Protein AF-A0A1X1Q4S2-F1 (afdb_monomer_lite)

Structure (mmCIF, N/CA/C/O backbone):
data_AF-A0A1X1Q4S2-F1
#
_entry.id   AF-A0A1X1Q4S2-F1
#
loop_
_atom_site.group_PDB
_atom_site.id
_atom_site.type_symbol
_atom_site.label_atom_id
_atom_site.label_alt_id
_atom_site.label_comp_id
_atom_site.label_asym_id
_atom_site.label_entity_id
_atom_site.label_seq_id
_atom_site.pdbx_PDB_ins_code
_atom_site.Cartn_x
_atom_site.Cartn_y
_atom_site.Cartn_z
_atom_site.occupancy
_atom_site.B_iso_or_equiv
_atom_site.auth_seq_id
_atom_site.auth_comp_id
_atom_site.auth_asym_id
_atom_site.auth_atom_id
_atom_site.pdbx_PDB_model_num
ATOM 1 N N . MET A 1 1 ? 5.458 -2.573 -21.794 1.00 89.94 1 MET A N 1
ATOM 2 C CA . MET A 1 1 ? 5.037 -3.104 -20.480 1.00 89.94 1 MET A CA 1
ATOM 3 C C . MET A 1 1 ? 4.338 -4.431 -20.696 1.00 89.94 1 MET A C 1
ATOM 5 O O . MET A 1 1 ? 3.568 -4.533 -21.642 1.00 89.94 1 MET A O 1
ATOM 9 N N . TYR A 1 2 ? 4.605 -5.421 -19.852 1.00 92.75 2 TYR A N 1
ATOM 10 C CA . TYR A 1 2 ? 3.955 -6.728 -19.897 1.00 92.75 2 TYR A CA 1
ATOM 11 C C . TYR A 1 2 ? 3.323 -7.052 -18.546 1.00 92.75 2 TYR A C 1
ATOM 13 O O . TYR A 1 2 ? 3.875 -6.685 -17.513 1.00 92.75 2 TYR A O 1
ATOM 21 N N . TYR A 1 3 ? 2.197 -7.757 -18.558 1.00 92.62 3 TYR A N 1
ATOM 22 C CA . TYR A 1 3 ? 1.472 -8.201 -17.370 1.00 92.62 3 TYR A CA 1
ATOM 23 C C . TYR A 1 3 ? 1.194 -9.698 -17.484 1.00 92.62 3 TYR A C 1
ATOM 25 O O . TYR A 1 3 ? 0.800 -10.165 -18.552 1.00 92.62 3 TYR A O 1
ATOM 33 N N . SER A 1 4 ? 1.372 -10.443 -16.393 1.00 93.50 4 SER A N 1
ATOM 34 C CA . SER A 1 4 ? 0.932 -11.837 -16.331 1.00 93.50 4 SER A CA 1
ATOM 35 C C . SER A 1 4 ? 0.598 -12.267 -14.899 1.00 93.50 4 SER A C 1
ATOM 37 O O . SER A 1 4 ? 1.303 -11.893 -13.954 1.00 93.50 4 SER A O 1
ATOM 39 N N . PRO A 1 5 ? -0.458 -13.075 -14.695 1.00 92.50 5 PRO A N 1
ATOM 40 C CA . PRO A 1 5 ? -0.624 -13.844 -13.470 1.00 92.50 5 PRO A CA 1
ATOM 41 C C . PRO A 1 5 ? 0.529 -14.837 -13.292 1.00 92.50 5 PRO A C 1
ATOM 43 O O . PRO A 1 5 ? 1.030 -15.403 -14.261 1.00 92.50 5 PRO A O 1
ATOM 46 N N . ARG A 1 6 ? 0.903 -15.126 -12.043 1.00 91.25 6 ARG A N 1
ATOM 47 C CA . ARG A 1 6 ? 2.027 -16.019 -11.714 1.00 91.25 6 ARG A CA 1
ATOM 48 C C . ARG A 1 6 ? 1.970 -17.373 -12.436 1.00 91.25 6 ARG A C 1
ATOM 50 O O . ARG A 1 6 ? 2.993 -17.865 -12.896 1.00 91.25 6 ARG A O 1
ATOM 57 N N . GLN A 1 7 ? 0.779 -17.956 -12.552 1.00 90.62 7 GLN A N 1
ATOM 58 C CA . GLN A 1 7 ? 0.554 -19.260 -13.190 1.00 90.62 7 GLN A CA 1
ATOM 59 C C . GLN A 1 7 ? 0.789 -19.275 -14.712 1.00 90.62 7 GLN A C 1
ATOM 61 O O . GLN A 1 7 ? 0.924 -20.345 -15.289 1.00 90.62 7 GLN A O 1
ATOM 66 N N . TYR A 1 8 ? 0.843 -18.107 -15.361 1.00 92.38 8 TYR A N 1
ATOM 67 C CA . TYR A 1 8 ? 1.011 -17.965 -16.811 1.00 92.38 8 TYR A CA 1
ATOM 68 C C . TYR A 1 8 ? 2.358 -17.330 -17.178 1.00 92.38 8 TYR A C 1
ATOM 70 O O . TYR A 1 8 ? 2.486 -16.658 -18.203 1.00 92.38 8 TYR A O 1
ATOM 78 N N . ILE A 1 9 ? 3.378 -17.495 -16.334 1.00 91.00 9 ILE A N 1
ATOM 79 C CA . ILE A 1 9 ? 4.690 -16.897 -16.599 1.00 91.00 9 ILE A CA 1
ATOM 80 C C . ILE A 1 9 ? 5.402 -17.551 -17.770 1.00 91.00 9 ILE A C 1
ATOM 82 O O . ILE A 1 9 ? 5.981 -16.822 -18.568 1.00 91.00 9 ILE A O 1
ATOM 86 N N . ASP A 1 10 ? 5.347 -18.873 -17.915 1.00 89.69 10 ASP A N 1
ATOM 87 C CA . ASP A 1 10 ? 6.033 -19.530 -19.032 1.00 89.69 10 ASP A CA 1
ATOM 88 C C . ASP A 1 10 ? 5.504 -19.029 -20.381 1.00 89.69 10 ASP A C 1
ATOM 90 O O . ASP A 1 10 ? 6.286 -18.658 -21.253 1.00 89.69 10 ASP A O 1
ATOM 94 N N . HIS A 1 11 ? 4.187 -18.838 -20.485 1.00 89.06 11 HIS A N 1
ATOM 95 C CA . HIS A 1 11 ? 3.550 -18.227 -21.653 1.00 89.06 11 HIS A CA 1
ATOM 96 C C . HIS A 1 11 ? 3.987 -16.774 -21.895 1.00 89.06 11 HIS A C 1
ATOM 98 O O . HIS A 1 11 ? 4.189 -16.365 -23.040 1.00 89.06 11 HIS A O 1
ATOM 104 N N . LEU A 1 12 ? 4.169 -15.988 -20.826 1.00 89.81 12 LEU A N 1
ATOM 105 C CA . LEU A 1 12 ? 4.712 -14.635 -20.943 1.00 89.81 12 LEU A CA 1
ATOM 106 C C . LEU A 1 12 ? 6.142 -14.667 -21.495 1.00 89.81 12 LEU A C 1
ATOM 108 O O . LEU A 1 12 ? 6.453 -13.878 -22.382 1.00 89.81 12 LEU A O 1
ATOM 112 N N . MET A 1 13 ? 6.992 -15.566 -20.994 1.00 89.31 13 MET A N 1
ATOM 113 C CA . MET A 1 13 ? 8.398 -15.660 -21.406 1.00 89.31 13 MET A CA 1
ATOM 114 C C . MET A 1 13 ? 8.559 -16.122 -22.855 1.00 89.31 13 MET A C 1
ATOM 116 O O . MET A 1 13 ? 9.475 -15.675 -23.535 1.00 89.31 13 MET A O 1
ATOM 120 N N . GLU A 1 14 ? 7.656 -16.964 -23.356 1.00 87.88 14 GLU A N 1
ATOM 121 C CA . GLU A 1 14 ? 7.651 -17.380 -24.764 1.00 87.88 14 GLU A CA 1
ATOM 122 C C . GLU A 1 14 ? 7.305 -16.234 -25.723 1.00 87.88 14 GLU A C 1
ATOM 124 O O . GLU A 1 14 ? 7.807 -16.182 -26.846 1.00 87.88 14 GLU A O 1
ATOM 129 N N . ARG A 1 15 ? 6.434 -15.310 -25.301 1.00 84.56 15 ARG A N 1
ATOM 130 C CA . ARG A 1 15 ? 5.933 -14.220 -26.155 1.00 84.56 15 ARG A CA 1
ATOM 131 C C . ARG A 1 15 ? 6.701 -12.917 -26.005 1.00 84.56 15 ARG A C 1
ATOM 133 O O . ARG A 1 15 ? 6.760 -12.128 -26.948 1.00 84.56 15 ARG A O 1
ATOM 140 N N . ALA A 1 16 ? 7.215 -12.645 -24.814 1.00 81.38 16 ALA A N 1
ATOM 141 C CA . ALA A 1 16 ? 7.823 -11.372 -24.486 1.00 81.38 16 ALA A CA 1
ATOM 142 C C . ALA A 1 16 ? 9.343 -11.445 -24.652 1.00 81.38 16 ALA A C 1
ATOM 144 O O . ALA A 1 16 ? 10.023 -12.262 -24.039 1.00 81.38 16 ALA A O 1
ATOM 145 N N . ASN A 1 17 ? 9.901 -10.527 -25.441 1.00 84.00 17 ASN A N 1
ATOM 146 C CA . ASN A 1 17 ? 11.348 -10.348 -25.511 1.00 84.00 17 ASN A CA 1
ATOM 147 C C . ASN A 1 17 ? 11.840 -9.590 -24.262 1.00 84.00 17 ASN A C 1
ATOM 149 O O . ASN A 1 17 ? 11.989 -8.366 -24.288 1.00 84.00 17 ASN A O 1
ATOM 153 N N . CYS A 1 18 ? 12.024 -10.324 -23.159 1.00 86.00 18 CYS A N 1
ATOM 154 C CA . CYS A 1 18 ? 12.336 -9.791 -21.827 1.00 86.00 18 CYS A CA 1
ATOM 155 C C . CYS A 1 18 ? 13.795 -9.989 -21.380 1.00 86.00 18 CYS A C 1
ATOM 157 O O . CYS A 1 18 ? 14.123 -9.697 -20.231 1.00 86.00 18 CYS A O 1
ATOM 159 N N . ARG A 1 19 ? 14.697 -10.433 -22.261 1.00 90.44 19 ARG A N 1
ATOM 160 C CA . ARG A 1 19 ? 16.144 -10.508 -21.975 1.00 90.44 19 ARG A CA 1
ATOM 161 C C . ARG A 1 19 ? 16.804 -9.139 -22.134 1.00 90.44 19 ARG A C 1
ATOM 163 O O . ARG A 1 19 ? 17.626 -8.938 -23.021 1.00 90.44 19 ARG A O 1
ATOM 170 N N . LYS A 1 20 ? 16.328 -8.184 -21.341 1.00 92.56 20 LYS A N 1
ATOM 171 C CA . LYS A 1 20 ? 16.580 -6.749 -21.477 1.00 92.56 20 LYS A CA 1
ATOM 172 C C . LYS A 1 20 ? 16.637 -6.080 -20.118 1.00 92.56 20 LYS A C 1
ATOM 174 O O . LYS A 1 20 ? 16.112 -6.616 -19.133 1.00 92.56 20 LYS A O 1
ATOM 179 N N . TYR A 1 21 ? 17.200 -4.879 -20.099 1.00 95.06 21 TYR A N 1
ATOM 180 C CA . TYR A 1 21 ? 17.198 -4.026 -18.922 1.00 95.06 21 TYR A CA 1
ATOM 181 C C . TYR A 1 21 ? 15.772 -3.570 -18.608 1.00 95.06 21 TYR A C 1
ATOM 183 O O . TYR A 1 21 ? 14.990 -3.199 -19.490 1.00 95.06 21 TYR A O 1
ATOM 191 N N . GLY A 1 22 ? 15.419 -3.568 -17.330 1.00 95.31 22 GLY A N 1
ATOM 192 C CA . GLY A 1 22 ? 14.194 -2.935 -16.875 1.00 95.31 22 GLY A CA 1
ATOM 193 C C . GLY A 1 22 ? 13.917 -3.134 -15.398 1.00 95.31 22 GLY A C 1
ATOM 194 O O . GLY A 1 22 ? 14.753 -3.611 -14.627 1.00 95.31 22 GLY A O 1
ATOM 195 N N . VAL A 1 23 ? 12.694 -2.780 -15.027 1.00 95.81 23 VAL A N 1
ATOM 196 C CA . VAL A 1 23 ? 12.158 -2.933 -13.676 1.00 95.81 23 VAL A CA 1
ATOM 197 C C . VAL A 1 23 ? 10.943 -3.851 -13.702 1.00 95.81 23 VAL A C 1
ATOM 199 O O . VAL A 1 23 ? 10.236 -3.961 -14.706 1.00 95.81 23 VAL A O 1
ATOM 202 N N . TYR A 1 24 ? 10.698 -4.541 -12.598 1.00 95.31 24 TYR A N 1
ATOM 203 C CA . TYR A 1 24 ? 9.566 -5.441 -12.436 1.00 95.31 24 TYR A CA 1
ATOM 204 C C . TYR A 1 24 ? 8.852 -5.199 -11.114 1.00 95.31 24 TYR A C 1
ATOM 206 O O . TYR A 1 24 ? 9.450 -4.795 -10.117 1.00 95.31 24 TYR A O 1
ATOM 214 N N . LEU A 1 25 ? 7.554 -5.486 -11.121 1.00 95.69 25 LEU A N 1
ATOM 215 C CA . LEU A 1 25 ? 6.664 -5.367 -9.979 1.00 95.69 25 LEU A CA 1
ATOM 216 C C . LEU A 1 25 ? 6.077 -6.742 -9.677 1.00 95.69 25 LEU A C 1
ATOM 218 O O . LEU A 1 25 ? 5.313 -7.271 -10.483 1.00 95.69 25 LEU A O 1
ATOM 222 N N . LEU A 1 26 ? 6.406 -7.313 -8.523 1.00 94.88 26 LEU A N 1
ATOM 223 C CA . LEU A 1 26 ? 5.694 -8.466 -7.977 1.00 94.88 26 LEU A CA 1
ATOM 224 C C . LEU A 1 26 ? 4.550 -7.939 -7.118 1.00 94.88 26 LEU A C 1
ATOM 226 O O . LEU A 1 26 ? 4.778 -7.193 -6.165 1.00 94.88 26 LEU A O 1
ATOM 230 N N . LEU A 1 27 ? 3.327 -8.308 -7.471 1.00 92.25 27 LEU A N 1
ATOM 231 C CA . LEU A 1 27 ? 2.108 -7.786 -6.870 1.00 92.25 27 LEU A CA 1
ATOM 232 C C . LEU A 1 27 ? 1.405 -8.881 -6.072 1.00 92.25 27 LEU A C 1
ATOM 234 O O . LEU A 1 27 ? 1.279 -10.019 -6.532 1.00 92.25 27 LEU A O 1
ATOM 238 N N . SER A 1 28 ? 0.907 -8.511 -4.899 1.00 86.94 28 SER A N 1
ATOM 239 C CA . SER A 1 28 ? -0.180 -9.210 -4.212 1.00 86.94 28 SER A CA 1
ATOM 240 C C . SER A 1 28 ? -1.442 -8.350 -4.258 1.00 86.94 28 SER A C 1
ATOM 242 O O . SER A 1 28 ? -1.558 -7.446 -5.089 1.00 86.94 28 SER A O 1
ATOM 244 N N . ASP A 1 29 ? -2.411 -8.637 -3.394 1.00 74.12 29 ASP A N 1
ATOM 245 C CA . ASP A 1 29 ? -3.604 -7.799 -3.252 1.00 74.12 29 ASP A CA 1
ATOM 246 C C . ASP A 1 29 ? -3.337 -6.534 -2.420 1.00 74.12 29 ASP A C 1
ATOM 248 O O . ASP A 1 29 ? -4.092 -5.571 -2.505 1.00 74.12 29 ASP A O 1
ATOM 252 N N . GLU A 1 30 ? -2.240 -6.502 -1.657 1.00 71.62 30 GLU A N 1
ATOM 253 C CA . GLU A 1 30 ? -1.949 -5.424 -0.700 1.00 71.62 30 GLU A CA 1
ATOM 254 C C . GLU A 1 30 ? -0.580 -4.773 -0.889 1.00 71.62 30 GLU A C 1
ATOM 256 O O . GLU A 1 30 ? -0.363 -3.646 -0.440 1.00 71.62 30 GLU A O 1
ATOM 261 N N . GLN A 1 31 ? 0.370 -5.495 -1.487 1.00 84.00 31 GLN A N 1
ATOM 262 C CA . GLN A 1 31 ? 1.770 -5.099 -1.503 1.00 84.00 31 GLN A CA 1
ATOM 263 C C . GLN A 1 31 ? 2.390 -5.215 -2.887 1.00 84.00 31 GLN A C 1
ATOM 265 O O . GLN A 1 31 ? 2.008 -6.053 -3.707 1.00 84.00 31 GLN A O 1
ATOM 270 N N . VAL A 1 32 ? 3.406 -4.386 -3.102 1.00 91.56 32 VAL A N 1
ATOM 271 C CA . VAL A 1 32 ? 4.264 -4.419 -4.277 1.00 91.56 32 VAL A CA 1
ATOM 272 C C . VAL A 1 32 ? 5.722 -4.562 -3.863 1.00 91.56 32 VAL A C 1
ATOM 274 O O . VAL A 1 32 ? 6.233 -3.831 -3.012 1.00 91.56 32 VAL A O 1
ATOM 277 N N . TYR A 1 33 ? 6.406 -5.512 -4.489 1.00 92.44 33 TYR A N 1
ATOM 278 C CA . TYR A 1 33 ? 7.858 -5.572 -4.511 1.00 92.44 33 TYR A CA 1
ATOM 279 C C . TYR A 1 33 ? 8.332 -5.093 -5.876 1.00 92.44 33 TYR A C 1
ATOM 281 O O . TYR A 1 33 ? 8.033 -5.696 -6.901 1.00 92.44 33 TYR A O 1
ATOM 289 N N . VAL A 1 34 ? 9.053 -3.988 -5.861 1.00 94.56 34 VAL A N 1
ATOM 290 C CA . VAL A 1 34 ? 9.776 -3.419 -6.995 1.00 94.56 34 VAL A CA 1
ATOM 291 C C . VAL A 1 34 ? 11.177 -4.016 -7.016 1.00 94.56 34 VAL A C 1
ATOM 293 O O . VAL A 1 34 ? 11.825 -4.056 -5.971 1.00 94.56 34 VAL A O 1
ATOM 296 N N . GLY A 1 35 ? 11.639 -4.448 -8.181 1.00 93.69 35 GLY A N 1
ATOM 297 C CA . GLY A 1 35 ? 13.039 -4.782 -8.391 1.00 93.69 35 GLY A CA 1
ATOM 298 C C . GLY A 1 35 ? 13.526 -4.367 -9.777 1.00 93.69 35 GLY A C 1
ATOM 299 O O . GLY A 1 35 ? 12.714 -4.182 -10.683 1.00 93.69 35 GLY A O 1
ATOM 300 N N . GLN A 1 36 ? 14.840 -4.292 -9.969 1.00 94.50 36 GLN A N 1
ATOM 301 C CA . GLN A 1 36 ? 15.468 -4.143 -11.290 1.00 94.50 36 GLN A CA 1
ATOM 302 C C . GLN A 1 36 ? 16.176 -5.415 -11.772 1.00 94.50 36 GLN A C 1
ATOM 304 O O . GLN A 1 36 ? 16.534 -6.296 -10.977 1.00 94.50 36 GLN A O 1
ATOM 309 N N . ALA A 1 37 ? 16.339 -5.539 -13.091 1.00 94.69 37 ALA A N 1
ATOM 310 C CA . ALA A 1 37 ? 17.195 -6.551 -13.695 1.00 94.69 37 ALA A CA 1
ATOM 311 C C . ALA A 1 37 ? 17.759 -6.103 -15.047 1.00 94.69 37 ALA A C 1
ATOM 313 O O . ALA A 1 37 ? 17.102 -5.404 -15.813 1.00 94.69 37 ALA A O 1
ATOM 314 N N . ARG A 1 38 ? 18.948 -6.616 -15.379 1.00 94.31 38 ARG A N 1
ATOM 315 C CA . ARG A 1 38 ? 19.516 -6.583 -16.743 1.00 94.31 38 ARG A CA 1
ATOM 316 C C . ARG A 1 38 ? 18.920 -7.655 -17.661 1.00 94.31 38 ARG A C 1
ATOM 318 O O . ARG A 1 38 ? 19.039 -7.573 -18.873 1.00 94.31 38 ARG A O 1
ATOM 325 N N . ASP A 1 39 ? 18.334 -8.682 -17.051 1.00 94.38 39 ASP A N 1
ATOM 326 C CA . ASP A 1 39 ? 17.642 -9.784 -17.710 1.00 94.38 39 ASP A CA 1
ATOM 327 C C . ASP A 1 39 ? 16.373 -10.088 -16.905 1.00 94.38 39 ASP A C 1
ATOM 329 O O . ASP A 1 39 ? 16.409 -10.763 -15.865 1.00 94.38 39 ASP A O 1
ATOM 333 N N . LEU A 1 40 ? 15.254 -9.514 -17.352 1.00 94.25 40 LEU A N 1
ATOM 334 C CA . LEU A 1 40 ? 13.961 -9.664 -16.688 1.00 94.25 40 LEU A CA 1
ATOM 335 C C . LEU A 1 40 ? 13.439 -11.100 -16.771 1.00 94.25 40 LEU A C 1
ATOM 337 O O . LEU A 1 40 ? 12.782 -11.541 -15.827 1.00 94.25 40 LEU A O 1
ATOM 341 N N . GLU A 1 41 ? 13.742 -11.849 -17.836 1.00 93.50 41 GLU A N 1
ATOM 342 C CA . GLU A 1 41 ? 13.349 -13.259 -17.946 1.00 93.50 41 GLU A CA 1
ATOM 343 C C . GLU A 1 41 ? 14.025 -14.080 -16.845 1.00 93.50 41 GLU A C 1
ATOM 345 O O . GLU A 1 41 ? 13.348 -14.709 -16.021 1.00 93.50 41 GLU A O 1
ATOM 350 N N . LYS A 1 42 ? 15.360 -14.023 -16.777 1.00 93.31 42 LYS A N 1
ATOM 351 C CA . LYS A 1 42 ? 16.132 -14.762 -15.771 1.00 93.31 42 LYS A CA 1
ATOM 352 C C . LYS A 1 42 ? 15.697 -14.388 -14.357 1.00 93.31 42 LYS A C 1
ATOM 354 O O . LYS A 1 42 ? 15.506 -15.267 -13.513 1.00 93.31 42 LYS A O 1
ATOM 359 N N . ARG A 1 43 ? 15.503 -13.090 -14.092 1.00 93.75 43 ARG A N 1
ATOM 360 C CA . ARG A 1 43 ? 15.098 -12.613 -12.765 1.00 93.75 43 ARG A CA 1
ATOM 361 C C . ARG A 1 43 ? 13.679 -13.042 -12.397 1.00 93.75 43 ARG A C 1
ATOM 363 O O . ARG A 1 43 ? 13.441 -13.404 -11.247 1.00 93.75 43 ARG A O 1
ATOM 370 N N . THR A 1 44 ? 12.754 -13.054 -13.353 1.00 91.69 44 THR A N 1
ATOM 371 C CA . THR A 1 44 ? 11.378 -13.515 -13.117 1.00 91.69 44 THR A CA 1
ATOM 372 C C . THR A 1 44 ? 11.345 -14.999 -12.765 1.00 91.69 44 THR A C 1
ATOM 374 O O . THR A 1 44 ? 10.686 -15.378 -11.796 1.00 91.69 44 THR A O 1
ATOM 377 N N . ARG A 1 45 ? 12.100 -15.836 -13.491 1.00 91.19 45 ARG A N 1
ATOM 378 C CA . ARG A 1 45 ? 12.194 -17.277 -13.202 1.00 91.19 45 ARG A CA 1
ATOM 379 C C . ARG A 1 45 ? 12.756 -17.548 -11.807 1.00 91.19 45 ARG A C 1
ATOM 381 O O . ARG A 1 45 ? 12.230 -18.399 -11.103 1.00 91.19 45 ARG A O 1
ATOM 388 N N . GLN A 1 46 ? 13.751 -16.778 -11.371 1.00 90.81 46 GLN A N 1
ATOM 389 C CA . GLN A 1 46 ? 14.281 -16.880 -10.009 1.00 90.81 46 GLN A CA 1
ATOM 390 C C . GLN A 1 46 ? 13.215 -16.581 -8.934 1.00 90.81 46 GLN A C 1
ATOM 392 O O . GLN A 1 46 ? 13.130 -17.264 -7.918 1.00 90.81 46 GLN A O 1
ATOM 397 N N . HIS A 1 47 ? 12.338 -15.597 -9.147 1.00 89.62 47 HIS A N 1
ATOM 398 C CA . HIS A 1 47 ? 11.280 -15.288 -8.172 1.00 89.62 47 HIS A CA 1
ATOM 399 C C . HIS A 1 47 ? 10.186 -16.354 -8.079 1.00 89.62 47 HIS A C 1
ATOM 401 O O . HIS A 1 47 ? 9.453 -16.376 -7.085 1.00 89.62 47 HIS A O 1
ATOM 407 N N . LEU A 1 48 ? 10.062 -17.245 -9.070 1.00 86.25 48 LEU A N 1
ATOM 408 C CA . LEU A 1 48 ? 9.157 -18.392 -8.976 1.00 86.25 48 LEU A CA 1
ATOM 409 C C . LEU A 1 48 ? 9.589 -19.360 -7.867 1.00 86.25 48 LEU A C 1
ATOM 411 O O . LEU A 1 48 ? 8.722 -19.922 -7.201 1.00 86.25 48 LEU A O 1
ATOM 415 N N . THR A 1 49 ? 10.888 -19.513 -7.617 1.00 84.06 49 THR A N 1
ATOM 416 C CA . THR A 1 49 ? 11.400 -20.355 -6.527 1.00 84.06 49 THR A CA 1
ATOM 417 C C . THR A 1 49 ? 11.538 -19.586 -5.218 1.00 84.06 49 THR A C 1
ATOM 419 O O . THR A 1 49 ? 11.201 -20.111 -4.160 1.00 84.06 49 THR A O 1
ATOM 422 N N . ASP A 1 50 ? 11.971 -18.325 -5.282 1.00 79.94 50 ASP A N 1
ATOM 423 C CA . ASP A 1 50 ? 12.467 -17.609 -4.099 1.00 79.94 50 ASP A CA 1
ATOM 424 C C . ASP A 1 50 ? 11.360 -16.899 -3.296 1.00 79.94 50 ASP A C 1
ATOM 426 O O . ASP A 1 50 ? 11.528 -16.619 -2.107 1.00 79.94 50 ASP A O 1
ATOM 430 N N . LYS A 1 51 ? 10.219 -16.568 -3.923 1.00 76.56 51 LYS A N 1
ATOM 431 C CA . LYS A 1 51 ? 9.127 -15.803 -3.290 1.00 76.56 51 LYS A CA 1
ATOM 432 C C . LYS A 1 51 ? 7.764 -16.373 -3.686 1.00 76.56 51 LYS A C 1
ATOM 434 O O . LYS A 1 51 ? 7.399 -16.334 -4.855 1.00 76.56 51 LYS A O 1
ATOM 439 N N . CYS A 1 52 ? 6.975 -16.847 -2.721 1.00 80.06 52 CYS A N 1
ATOM 440 C CA . CYS A 1 52 ? 5.666 -17.476 -2.969 1.00 80.06 52 CYS A CA 1
ATOM 441 C C . CYS A 1 52 ? 4.446 -16.555 -2.769 1.00 80.06 52 CYS A C 1
ATOM 443 O O . CYS A 1 52 ? 3.338 -16.934 -3.128 1.00 80.06 52 CYS A O 1
ATOM 445 N N . TRP A 1 53 ? 4.626 -15.357 -2.205 1.00 83.56 53 TRP A N 1
ATOM 446 C CA . TRP A 1 53 ? 3.517 -14.505 -1.747 1.00 83.56 53 TRP A CA 1
ATOM 447 C C . TRP A 1 53 ? 2.812 -13.694 -2.851 1.00 83.56 53 TRP A C 1
ATOM 449 O O . TRP A 1 53 ? 1.712 -13.192 -2.626 1.00 83.56 53 TRP A O 1
ATOM 459 N N . TRP A 1 54 ? 3.434 -13.515 -4.018 1.00 91.00 54 TRP A N 1
ATOM 460 C CA . TRP A 1 54 ? 2.907 -12.674 -5.099 1.00 91.00 54 TRP A CA 1
ATOM 461 C C . TRP A 1 54 ? 2.060 -13.484 -6.084 1.00 91.00 54 TRP A C 1
ATOM 463 O O . TRP A 1 54 ? 2.345 -14.650 -6.356 1.00 91.00 54 TRP A O 1
ATOM 473 N N . ASN A 1 55 ? 1.026 -12.854 -6.641 1.00 90.88 55 ASN A N 1
ATOM 474 C CA . ASN A 1 55 ? 0.053 -13.490 -7.532 1.00 90.88 55 ASN A CA 1
ATOM 475 C C . ASN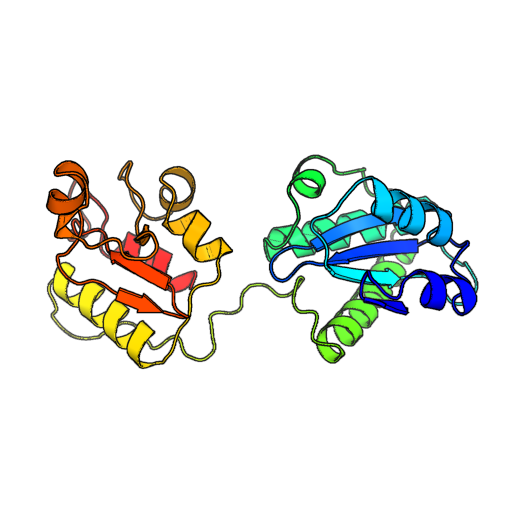 A 1 55 ? 0.107 -12.958 -8.974 1.00 90.88 55 ASN A C 1
ATOM 477 O O . ASN A 1 55 ? -0.325 -13.647 -9.901 1.00 90.88 55 ASN A O 1
ATOM 481 N N . ARG A 1 56 ? 0.671 -11.765 -9.182 1.00 93.50 56 ARG A N 1
ATOM 482 C CA . ARG A 1 56 ? 0.783 -11.094 -10.485 1.00 93.50 56 ARG A CA 1
ATOM 483 C C . ARG A 1 56 ? 2.167 -10.471 -10.641 1.00 93.50 56 ARG A C 1
ATOM 485 O O . ARG A 1 56 ? 2.771 -10.060 -9.652 1.00 93.50 56 ARG A O 1
ATOM 492 N N . ILE A 1 57 ? 2.650 -10.380 -11.877 1.00 94.81 57 ILE A N 1
ATOM 493 C CA . ILE A 1 57 ? 3.885 -9.674 -12.217 1.00 94.81 57 ILE A CA 1
ATOM 494 C C . ILE A 1 57 ? 3.641 -8.642 -13.315 1.00 94.81 57 ILE A C 1
ATOM 496 O O . ILE A 1 57 ? 2.850 -8.869 -14.234 1.00 94.81 57 ILE A O 1
ATOM 500 N N . ILE A 1 58 ? 4.351 -7.519 -13.224 1.00 95.50 58 ILE A N 1
ATOM 501 C CA . ILE A 1 58 ? 4.454 -6.527 -14.294 1.00 95.50 58 ILE A CA 1
ATOM 502 C C . ILE A 1 58 ? 5.917 -6.327 -14.640 1.00 95.50 58 ILE A C 1
ATOM 504 O O . ILE A 1 58 ? 6.736 -6.122 -13.750 1.00 95.50 58 ILE A O 1
ATOM 508 N N . LEU A 1 59 ? 6.229 -6.366 -15.931 1.00 95.25 59 LEU A N 1
ATOM 509 C CA . LEU A 1 59 ? 7.557 -6.102 -16.468 1.00 95.25 59 LEU A CA 1
ATOM 510 C C . LEU A 1 59 ? 7.533 -4.785 -17.243 1.00 95.25 59 LEU A C 1
ATOM 512 O O . LEU A 1 59 ? 6.723 -4.596 -18.158 1.00 95.25 59 LEU A O 1
ATOM 516 N N . ILE A 1 60 ? 8.432 -3.875 -16.892 1.00 95.06 60 ILE A N 1
ATOM 517 C CA . ILE A 1 60 ? 8.561 -2.555 -17.502 1.00 95.06 60 ILE A CA 1
ATOM 518 C C . ILE A 1 60 ? 9.957 -2.468 -18.118 1.00 95.06 60 ILE A C 1
ATOM 520 O O . ILE A 1 60 ? 10.973 -2.517 -17.432 1.00 95.06 60 ILE A O 1
ATOM 524 N N . THR A 1 61 ? 9.990 -2.367 -19.440 1.00 94.31 61 THR A N 1
ATOM 525 C CA . THR A 1 61 ? 11.201 -2.263 -20.259 1.00 94.31 61 THR A CA 1
ATOM 526 C C . THR A 1 61 ? 10.866 -1.467 -21.521 1.00 94.31 61 THR A C 1
ATOM 528 O O . THR A 1 61 ? 9.684 -1.245 -21.818 1.00 94.31 61 THR A O 1
ATOM 531 N N . THR A 1 62 ? 11.888 -1.041 -22.257 1.00 90.94 62 THR A N 1
ATOM 532 C CA . THR A 1 62 ? 11.741 -0.351 -23.541 1.00 90.94 62 THR A CA 1
ATOM 533 C C . THR A 1 62 ? 11.673 -1.346 -24.697 1.00 90.94 62 THR A C 1
ATOM 535 O O . THR A 1 62 ? 12.120 -2.492 -24.607 1.00 90.94 62 THR A O 1
ATOM 538 N N . LYS A 1 63 ? 11.105 -0.908 -25.824 1.00 86.19 63 LYS A N 1
ATOM 539 C CA . LYS A 1 63 ? 11.040 -1.726 -27.040 1.00 86.19 63 LYS A CA 1
ATOM 540 C C . LYS A 1 63 ? 12.440 -2.068 -27.567 1.00 86.19 63 LYS A C 1
ATOM 542 O O . LYS A 1 63 ? 12.677 -3.218 -27.936 1.00 86.19 63 LYS A O 1
ATOM 547 N N . ASP A 1 64 ? 13.365 -1.116 -27.491 1.00 85.50 64 ASP A N 1
ATOM 548 C CA . ASP A 1 64 ? 14.676 -1.182 -28.149 1.00 85.50 64 ASP A CA 1
ATOM 549 C C . ASP A 1 64 ? 15.849 -1.433 -27.179 1.00 85.50 64 ASP A C 1
ATOM 551 O O . ASP A 1 64 ? 16.996 -1.241 -27.553 1.00 85.50 64 ASP A O 1
ATOM 555 N N . ASP A 1 65 ? 15.573 -1.876 -25.943 1.00 84.69 65 ASP A N 1
ATOM 556 C CA . ASP A 1 65 ? 16.591 -2.116 -24.893 1.00 84.69 65 ASP A CA 1
ATOM 557 C C . ASP A 1 65 ? 17.472 -0.887 -24.586 1.00 84.69 65 ASP A C 1
ATOM 559 O O . ASP A 1 65 ? 18.650 -0.983 -24.266 1.00 84.69 65 ASP A O 1
ATOM 563 N N . GLY A 1 66 ? 16.886 0.309 -24.677 1.00 89.25 66 GLY A N 1
ATOM 564 C CA . GLY A 1 66 ? 17.581 1.587 -24.489 1.00 89.25 66 GLY A CA 1
ATOM 565 C C . GLY A 1 66 ? 17.852 1.975 -23.031 1.00 89.25 66 GLY A C 1
ATOM 566 O O . GLY A 1 66 ? 18.125 3.146 -22.765 1.00 89.25 66 GLY A O 1
ATOM 567 N N . PHE A 1 67 ? 17.714 1.047 -22.080 1.00 94.12 67 PHE A N 1
ATOM 568 C CA . PHE A 1 67 ? 17.988 1.307 -20.667 1.00 94.12 67 PHE A CA 1
ATOM 569 C C . PHE A 1 67 ? 19.408 0.896 -20.287 1.00 94.12 67 PHE A C 1
ATOM 571 O O . PHE A 1 67 ? 19.907 -0.155 -20.674 1.00 94.12 67 PHE A O 1
ATOM 578 N N . THR A 1 68 ? 20.038 1.717 -19.456 1.00 93.31 68 THR A N 1
ATOM 579 C CA . THR A 1 68 ? 21.327 1.431 -18.827 1.00 93.31 68 THR A CA 1
ATOM 580 C C . THR A 1 68 ? 21.146 0.911 -17.399 1.00 93.31 68 THR A C 1
ATOM 582 O O . THR A 1 68 ? 20.046 0.916 -16.848 1.00 93.31 68 THR A O 1
ATOM 585 N N . ALA A 1 69 ? 22.241 0.479 -16.763 1.00 91.38 69 ALA A N 1
ATOM 586 C CA . ALA A 1 69 ? 22.214 0.083 -15.352 1.00 91.38 69 ALA A CA 1
ATOM 587 C C . ALA A 1 69 ? 21.766 1.243 -14.443 1.00 91.38 69 ALA A C 1
ATOM 589 O O . ALA A 1 69 ? 20.918 1.050 -13.579 1.00 91.38 69 ALA A O 1
ATOM 590 N N . SER A 1 70 ? 22.274 2.453 -14.695 1.00 91.38 70 SER A N 1
ATOM 591 C CA . SER A 1 70 ? 21.895 3.638 -13.925 1.00 91.38 70 SER A CA 1
ATOM 592 C C . SER A 1 70 ? 20.427 4.017 -14.124 1.00 91.38 70 SER A C 1
ATOM 594 O O . SER A 1 70 ? 19.790 4.462 -13.173 1.00 91.38 70 SER A O 1
ATOM 596 N N . ASP A 1 71 ? 19.877 3.815 -15.329 1.00 93.81 71 ASP A N 1
ATOM 597 C CA . ASP A 1 71 ? 18.461 4.090 -15.596 1.00 93.81 71 ASP A CA 1
ATOM 598 C C . ASP A 1 71 ? 17.556 3.173 -14.766 1.00 93.81 71 ASP A C 1
ATOM 600 O O . ASP A 1 71 ? 16.624 3.641 -14.118 1.00 93.81 71 ASP A O 1
ATOM 604 N N . ILE A 1 72 ? 17.834 1.866 -14.745 1.00 93.56 72 ILE A N 1
ATOM 605 C CA . ILE A 1 72 ? 16.996 0.914 -14.002 1.00 93.56 72 ILE A CA 1
ATOM 606 C C . ILE A 1 72 ? 17.150 1.055 -12.484 1.00 93.56 72 ILE A C 1
ATOM 608 O O . ILE A 1 72 ? 16.166 0.861 -11.775 1.00 93.56 72 ILE A O 1
ATOM 612 N N . ASP A 1 73 ? 18.328 1.459 -11.995 1.00 91.38 73 ASP A N 1
ATOM 613 C CA . ASP A 1 73 ? 18.533 1.809 -10.583 1.00 91.38 73 ASP A CA 1
ATOM 614 C C . ASP A 1 73 ? 17.721 3.066 -10.202 1.00 91.38 73 ASP A C 1
ATOM 616 O O . ASP A 1 73 ? 17.087 3.110 -9.146 1.00 91.38 73 ASP A O 1
ATOM 620 N N . TYR A 1 74 ? 17.679 4.075 -11.082 1.00 92.25 74 TYR A N 1
ATOM 621 C CA . TYR A 1 74 ? 16.875 5.286 -10.885 1.00 92.25 74 TYR A CA 1
ATOM 622 C C . TYR A 1 74 ? 15.372 4.985 -10.868 1.00 92.25 74 TYR A C 1
ATOM 624 O O . TYR A 1 74 ? 14.659 5.390 -9.948 1.00 92.25 74 TYR A O 1
ATOM 632 N N . LEU A 1 75 ? 14.889 4.227 -11.857 1.00 93.88 75 LEU A N 1
ATOM 633 C CA . LEU A 1 75 ? 13.485 3.824 -11.949 1.00 93.88 75 LEU A CA 1
ATOM 634 C C . LEU A 1 75 ? 13.058 2.997 -10.728 1.00 93.88 75 LEU A C 1
ATOM 636 O O . LEU A 1 75 ? 11.982 3.229 -10.175 1.00 93.88 75 LEU A O 1
ATOM 640 N N . GLU A 1 76 ? 13.895 2.051 -10.287 1.00 94.12 76 GLU A N 1
ATOM 641 C CA . GLU A 1 76 ? 13.649 1.250 -9.084 1.00 94.12 76 GLU A CA 1
ATOM 642 C C . GLU A 1 76 ? 13.522 2.143 -7.845 1.00 94.12 76 GLU A C 1
ATOM 644 O O . GLU A 1 76 ? 12.541 2.010 -7.111 1.00 94.12 76 GLU A O 1
ATOM 649 N N . SER A 1 77 ? 14.447 3.092 -7.653 1.00 91.06 77 SER A N 1
ATOM 650 C CA . SER A 1 77 ? 14.415 4.059 -6.547 1.00 91.06 77 SER A CA 1
ATOM 651 C C . SER A 1 77 ? 13.093 4.837 -6.508 1.00 91.06 77 SER A C 1
ATOM 653 O O . SER A 1 77 ? 12.360 4.778 -5.515 1.00 91.06 77 SER A O 1
ATOM 655 N N . LYS A 1 78 ? 12.705 5.473 -7.623 1.00 91.81 78 LYS A N 1
ATOM 656 C CA . LYS A 1 78 ? 11.459 6.260 -7.709 1.00 91.81 78 LYS A CA 1
ATOM 657 C C . LYS A 1 78 ? 10.206 5.427 -7.467 1.00 91.81 78 LYS A C 1
ATOM 659 O O . LYS A 1 78 ? 9.284 5.873 -6.778 1.00 91.81 78 LYS A O 1
ATOM 664 N N . LEU A 1 79 ? 10.155 4.213 -8.013 1.00 92.94 79 LEU A N 1
ATOM 665 C CA . LEU A 1 79 ? 9.038 3.293 -7.805 1.00 92.94 79 LEU A CA 1
ATOM 666 C C . LEU A 1 79 ? 8.949 2.841 -6.343 1.00 92.94 79 LEU A C 1
ATOM 668 O O . LEU A 1 79 ? 7.849 2.788 -5.788 1.00 92.94 79 LEU A O 1
ATOM 672 N N . ILE A 1 80 ? 10.083 2.547 -5.700 1.00 90.81 80 ILE A N 1
ATOM 673 C CA . ILE A 1 80 ? 10.135 2.211 -4.274 1.00 90.81 80 ILE A CA 1
ATOM 674 C C . ILE A 1 80 ? 9.636 3.385 -3.431 1.00 90.81 80 ILE A C 1
ATOM 676 O O . ILE A 1 80 ? 8.819 3.172 -2.537 1.00 90.81 80 ILE A O 1
ATOM 680 N N . ASP A 1 81 ? 10.065 4.610 -3.721 1.00 87.56 81 ASP A N 1
ATOM 681 C CA . ASP A 1 81 ? 9.646 5.796 -2.972 1.00 87.56 81 ASP A CA 1
ATOM 682 C C . ASP A 1 81 ? 8.151 6.085 -3.136 1.00 87.56 81 ASP A C 1
ATOM 684 O O . ASP A 1 81 ? 7.454 6.322 -2.146 1.00 87.56 81 ASP A O 1
ATOM 688 N N . LYS A 1 82 ? 7.610 5.949 -4.353 1.00 88.75 82 LYS A N 1
ATOM 689 C CA . LYS A 1 82 ? 6.159 5.996 -4.599 1.00 88.75 82 LYS A CA 1
ATOM 690 C C . LYS A 1 82 ? 5.416 4.916 -3.816 1.00 88.75 82 LYS A C 1
ATOM 692 O O . LYS A 1 82 ? 4.419 5.214 -3.161 1.00 88.75 82 LYS A O 1
ATOM 697 N N . ALA A 1 83 ? 5.907 3.677 -3.833 1.00 87.69 83 ALA A N 1
ATOM 698 C CA . ALA A 1 83 ? 5.302 2.578 -3.086 1.00 87.69 83 ALA A CA 1
ATOM 699 C C . ALA A 1 83 ? 5.408 2.775 -1.565 1.00 87.69 83 ALA A C 1
ATOM 701 O O . ALA A 1 83 ? 4.513 2.355 -0.837 1.00 87.69 83 ALA A O 1
ATOM 702 N N . LYS A 1 84 ? 6.465 3.421 -1.056 1.00 82.56 84 LYS A N 1
ATOM 703 C CA . LYS A 1 84 ? 6.603 3.799 0.362 1.00 82.56 84 LYS A CA 1
ATOM 704 C C . LYS A 1 84 ? 5.623 4.909 0.738 1.00 82.56 84 LYS A C 1
ATOM 706 O O . LYS A 1 84 ? 4.982 4.804 1.779 1.00 82.56 84 LYS A O 1
ATOM 711 N N . ALA A 1 85 ? 5.456 5.915 -0.121 1.00 80.88 85 ALA A N 1
ATOM 712 C CA . ALA A 1 85 ? 4.503 7.007 0.075 1.00 80.88 85 ALA A CA 1
ATOM 713 C C . ALA A 1 85 ? 3.041 6.521 0.044 1.00 80.88 85 ALA A C 1
ATOM 715 O O . ALA A 1 85 ? 2.239 6.915 0.886 1.00 80.88 85 ALA A O 1
ATOM 716 N N . ALA A 1 86 ? 2.706 5.601 -0.867 1.00 80.06 86 ALA A N 1
ATOM 717 C CA . ALA A 1 86 ? 1.439 4.861 -0.852 1.00 80.06 86 ALA A CA 1
ATOM 718 C C . ALA A 1 86 ? 1.367 3.850 0.312 1.00 80.06 86 ALA A C 1
ATOM 720 O O . ALA A 1 86 ? 0.301 3.465 0.797 1.00 80.06 86 ALA A O 1
ATOM 721 N N . GLY A 1 87 ? 2.542 3.429 0.774 1.00 76.50 87 GLY A N 1
ATOM 722 C CA . GLY A 1 87 ? 2.811 2.435 1.799 1.00 76.50 87 GLY A CA 1
ATOM 723 C C . GLY A 1 87 ? 2.351 1.013 1.453 1.00 76.50 87 GLY A C 1
ATOM 724 O O . GLY A 1 87 ? 2.034 0.197 2.314 1.00 76.50 87 GLY A O 1
ATOM 725 N N . THR A 1 88 ? 2.353 0.708 0.170 1.00 81.81 88 THR A N 1
ATOM 726 C CA . THR A 1 88 ? 2.187 -0.632 -0.396 1.00 81.81 88 THR A CA 1
ATOM 727 C C . THR A 1 88 ? 3.535 -1.341 -0.578 1.00 81.81 88 THR A C 1
ATOM 729 O O . THR A 1 88 ? 3.566 -2.515 -0.939 1.00 81.81 88 THR A O 1
ATOM 732 N N . ALA A 1 89 ? 4.664 -0.663 -0.331 1.00 80.94 89 ALA A N 1
ATOM 733 C CA . ALA A 1 89 ? 5.997 -1.244 -0.470 1.00 80.94 89 ALA A CA 1
ATOM 734 C C . ALA A 1 89 ? 6.188 -2.498 0.404 1.00 80.94 89 ALA A C 1
ATOM 736 O O . ALA A 1 89 ? 5.929 -2.495 1.611 1.00 80.94 89 ALA A O 1
ATOM 737 N N . TYR A 1 90 ? 6.701 -3.567 -0.207 1.00 81.56 90 TYR A N 1
ATOM 738 C CA . TYR A 1 90 ? 7.105 -4.783 0.493 1.00 81.56 90 TYR A CA 1
ATOM 739 C C . TYR A 1 90 ? 8.307 -4.526 1.418 1.00 81.56 90 TYR A C 1
ATOM 741 O O . TYR A 1 90 ? 9.165 -3.693 1.127 1.00 81.56 90 TYR A O 1
ATOM 749 N N . VAL A 1 91 ? 8.403 -5.278 2.522 1.00 69.38 91 VAL A N 1
ATOM 750 C CA . VAL A 1 91 ? 9.389 -5.053 3.600 1.00 69.38 91 VAL A CA 1
ATOM 751 C C . VAL A 1 91 ? 10.846 -5.022 3.121 1.00 69.38 91 VAL A C 1
ATOM 753 O O . VAL A 1 91 ? 11.628 -4.214 3.618 1.00 69.38 91 VAL A O 1
ATOM 756 N N . ASP A 1 92 ? 11.212 -5.843 2.135 1.00 74.00 92 ASP A N 1
ATOM 757 C CA . ASP A 1 92 ? 12.583 -5.868 1.601 1.00 74.00 92 ASP A CA 1
ATOM 758 C C . ASP A 1 92 ? 12.948 -4.554 0.887 1.00 74.00 92 ASP A C 1
ATOM 760 O O . ASP A 1 92 ? 14.093 -4.115 0.962 1.00 74.00 92 ASP A O 1
ATOM 764 N N . ASN A 1 93 ? 11.974 -3.869 0.281 1.00 77.81 93 ASN A N 1
ATOM 765 C CA . ASN A 1 93 ? 12.184 -2.586 -0.402 1.00 77.81 93 ASN A CA 1
ATOM 766 C C . ASN A 1 93 ? 12.296 -1.405 0.564 1.00 77.81 93 ASN A C 1
ATOM 768 O O . ASN A 1 93 ? 12.671 -0.300 0.176 1.00 77.81 93 ASN A O 1
ATOM 772 N N . VAL A 1 94 ? 11.976 -1.618 1.841 1.00 62.62 94 VAL A N 1
ATOM 773 C CA . VAL A 1 94 ? 12.145 -0.600 2.882 1.00 62.62 94 VAL A CA 1
ATOM 774 C C . VAL A 1 94 ? 13.613 -0.494 3.311 1.00 62.62 94 VAL A C 1
ATOM 776 O O . VAL A 1 94 ? 14.025 0.560 3.785 1.00 62.62 94 VAL A O 1
ATOM 779 N N . LYS A 1 95 ? 14.415 -1.551 3.118 1.00 59.22 95 LYS A N 1
ATOM 780 C CA . LYS A 1 95 ? 15.775 -1.659 3.671 1.00 59.22 95 LYS A CA 1
ATOM 781 C C . LYS A 1 95 ? 16.895 -1.164 2.752 1.00 59.22 95 LYS A C 1
ATOM 783 O O . LYS A 1 95 ? 17.979 -0.898 3.256 1.00 59.22 95 LYS A O 1
ATOM 788 N N . ASN A 1 96 ? 16.643 -1.010 1.452 1.00 53.91 96 ASN A N 1
ATOM 789 C CA . ASN A 1 96 ? 17.679 -0.698 0.468 1.00 53.91 96 ASN A CA 1
ATOM 790 C C . ASN A 1 96 ? 17.309 0.555 -0.332 1.00 53.91 96 ASN A C 1
ATOM 792 O O . ASN A 1 96 ? 16.208 0.647 -0.870 1.00 53.91 96 ASN A O 1
ATOM 796 N N . GLY A 1 97 ? 18.236 1.506 -0.415 1.00 52.56 97 GLY A N 1
ATOM 797 C CA . GLY A 1 97 ? 18.205 2.590 -1.391 1.00 52.56 97 GLY A CA 1
ATOM 798 C C . GLY A 1 97 ? 19.580 2.678 -2.033 1.00 52.56 97 GLY A C 1
ATOM 799 O O . GLY A 1 97 ? 20.552 2.989 -1.345 1.00 52.56 97 GLY A O 1
ATOM 800 N N . ASN A 1 98 ? 19.677 2.355 -3.322 1.00 56.41 98 ASN A N 1
ATOM 801 C CA . ASN A 1 98 ? 20.880 2.651 -4.091 1.00 56.41 98 ASN A CA 1
ATOM 802 C C . ASN A 1 98 ? 20.865 4.144 -4.456 1.00 56.41 98 ASN A C 1
ATOM 804 O O . ASN A 1 98 ? 19.807 4.669 -4.798 1.00 56.41 98 ASN A O 1
ATOM 808 N N . PRO A 1 99 ? 22.002 4.853 -4.375 1.00 58.28 99 PRO A N 1
ATOM 809 C CA . PRO A 1 99 ? 22.051 6.269 -4.710 1.00 58.28 99 PRO A CA 1
ATOM 810 C C . PRO A 1 99 ? 21.792 6.495 -6.206 1.00 58.28 99 PRO A C 1
ATOM 812 O O . PRO A 1 99 ? 22.440 5.886 -7.058 1.00 58.28 99 PRO A O 1
ATOM 815 N N . GLU A 1 100 ? 20.877 7.414 -6.510 1.00 65.00 100 GLU A N 1
ATOM 816 C CA . GLU A 1 100 ? 20.531 7.835 -7.869 1.00 65.00 100 GLU A CA 1
ATOM 817 C C . GLU A 1 100 ? 21.737 8.522 -8.539 1.00 65.00 100 GLU A C 1
ATOM 819 O O . GLU A 1 100 ? 22.203 9.570 -8.091 1.00 65.00 100 GLU A O 1
ATOM 824 N N . LYS A 1 101 ? 22.273 7.927 -9.614 1.00 70.19 101 LYS A N 1
ATOM 825 C CA . LYS A 1 101 ? 23.396 8.478 -10.397 1.00 70.19 101 LYS A CA 1
ATOM 826 C C . LYS A 1 101 ? 23.023 8.607 -11.872 1.00 70.19 101 LYS A C 1
ATOM 828 O O . LYS A 1 101 ? 23.575 7.915 -12.726 1.00 70.19 101 LYS A O 1
ATOM 833 N N . VAL A 1 102 ? 22.075 9.492 -12.162 1.00 84.06 102 VAL A N 1
ATOM 834 C CA . VAL A 1 102 ? 21.641 9.817 -13.527 1.00 84.06 102 VAL A CA 1
ATOM 835 C C . VAL A 1 102 ? 21.780 11.325 -13.752 1.00 84.06 102 VAL A C 1
ATOM 837 O O . VAL A 1 102 ? 21.553 12.114 -12.839 1.00 84.06 102 VAL A O 1
ATOM 840 N N . GLY A 1 103 ? 22.207 11.734 -14.951 1.00 86.75 103 GLY A N 1
ATOM 841 C CA . GLY A 1 103 ? 22.315 13.152 -15.310 1.00 86.75 103 GLY A CA 1
ATOM 842 C C . GLY A 1 103 ? 20.944 13.830 -15.407 1.00 86.75 103 GLY A C 1
ATOM 843 O O . GLY A 1 103 ? 19.953 13.177 -15.718 1.00 86.75 103 GLY A O 1
ATOM 844 N N . THR A 1 104 ? 20.885 15.147 -15.195 1.00 87.88 104 THR A N 1
ATOM 845 C CA . THR A 1 104 ? 19.625 15.906 -15.072 1.00 87.88 104 THR A CA 1
ATOM 846 C C . THR A 1 104 ? 18.659 15.706 -16.240 1.00 87.88 104 THR A C 1
ATOM 848 O O . THR A 1 104 ? 17.478 15.473 -16.015 1.00 87.88 104 THR A O 1
ATOM 851 N N . ILE A 1 105 ? 19.147 15.751 -17.485 1.00 90.31 105 ILE A N 1
ATOM 852 C CA . ILE A 1 105 ? 18.297 15.582 -18.679 1.00 90.31 105 ILE A CA 1
ATOM 853 C C . ILE A 1 105 ? 17.694 14.175 -18.709 1.00 90.31 105 ILE A C 1
ATOM 855 O O . ILE A 1 105 ? 16.492 14.009 -18.887 1.00 90.31 105 ILE A O 1
ATOM 859 N N . ARG A 1 106 ? 18.523 13.160 -18.453 1.00 92.88 106 ARG A N 1
ATOM 860 C CA . ARG A 1 106 ? 18.090 11.764 -18.450 1.00 92.88 106 ARG A CA 1
ATOM 861 C C . ARG A 1 106 ? 17.117 11.467 -17.308 1.00 92.88 106 ARG A C 1
ATOM 863 O O . ARG A 1 106 ? 16.189 10.697 -17.503 1.00 92.88 106 ARG A O 1
ATOM 870 N N . ALA A 1 107 ? 17.280 12.102 -16.148 1.00 92.31 107 ALA A N 1
ATOM 871 C CA . ALA A 1 107 ? 16.324 11.989 -15.049 1.00 92.31 107 ALA A CA 1
ATOM 872 C C . ALA A 1 107 ? 14.923 12.477 -15.462 1.00 92.31 107 ALA A C 1
ATOM 874 O O . ALA A 1 107 ? 13.951 11.768 -15.233 1.00 92.31 107 ALA A O 1
ATOM 875 N N . VAL A 1 108 ? 14.830 13.618 -16.160 1.00 93.06 108 VAL A N 1
ATOM 876 C CA . VAL A 1 108 ? 13.550 14.140 -16.678 1.00 93.06 108 VAL A CA 1
ATOM 877 C C . VAL A 1 108 ? 12.905 13.167 -17.669 1.00 93.06 108 VAL A C 1
ATOM 879 O O . VAL A 1 108 ? 11.709 12.906 -17.580 1.00 93.06 108 VAL A O 1
ATOM 882 N N . GLU A 1 109 ? 13.686 12.581 -18.581 1.00 94.50 109 GLU A N 1
ATOM 883 C CA . GLU A 1 109 ? 13.180 11.561 -19.514 1.00 94.50 109 GLU A CA 1
ATOM 884 C C . GLU A 1 109 ? 12.614 10.335 -18.779 1.00 94.50 109 GLU A C 1
ATOM 886 O O . GLU A 1 109 ? 11.549 9.828 -19.136 1.00 94.50 109 GLU A O 1
ATOM 891 N N . LEU A 1 110 ? 13.317 9.858 -17.746 1.00 94.88 110 LEU A N 1
ATOM 892 C CA . LEU A 1 110 ? 12.890 8.711 -16.943 1.00 94.88 110 LEU A CA 1
ATOM 893 C C . LEU A 1 110 ? 11.657 9.029 -16.089 1.00 94.88 110 LEU A C 1
ATOM 895 O O . LEU A 1 110 ? 10.799 8.162 -15.928 1.00 94.88 110 LEU A O 1
ATOM 899 N N . ASP A 1 111 ? 11.538 10.254 -15.579 1.00 94.12 111 ASP A N 1
ATOM 900 C CA . ASP A 1 111 ? 10.352 10.705 -14.852 1.00 94.12 111 ASP A CA 1
ATOM 901 C C . ASP A 1 111 ? 9.123 10.739 -15.774 1.00 94.12 111 ASP A C 1
ATOM 903 O O . ASP A 1 111 ? 8.091 10.163 -15.426 1.00 94.12 111 ASP A O 1
ATOM 907 N N . CYS A 1 112 ? 9.241 11.298 -16.986 1.00 94.81 112 CYS A N 1
ATOM 908 C CA . CYS A 1 112 ? 8.166 11.250 -17.985 1.00 94.81 112 CYS A CA 1
ATOM 909 C C . CYS A 1 112 ? 7.784 9.804 -18.340 1.00 94.81 112 CYS A C 1
ATOM 911 O O . CYS A 1 112 ? 6.603 9.457 -18.387 1.00 94.81 112 CYS A O 1
ATOM 913 N N . PHE A 1 113 ? 8.777 8.929 -18.514 1.00 94.88 113 PHE A N 1
ATOM 914 C CA . PHE A 1 113 ? 8.538 7.506 -18.744 1.00 94.88 113 PHE A CA 1
ATOM 915 C C . PHE A 1 113 ? 7.767 6.847 -17.582 1.00 94.88 113 PHE A C 1
ATOM 917 O O . PHE A 1 113 ? 6.870 6.029 -17.806 1.00 94.88 113 PHE A O 1
ATOM 924 N N . LEU A 1 114 ? 8.086 7.194 -16.330 1.00 94.06 114 LEU A N 1
ATOM 925 C CA . LEU A 1 114 ? 7.358 6.696 -15.162 1.00 94.06 114 LEU A CA 1
ATOM 926 C C . LEU A 1 114 ? 5.922 7.213 -15.107 1.00 94.06 114 LEU A C 1
ATOM 928 O O . LEU A 1 114 ? 5.033 6.454 -14.726 1.00 94.06 114 LEU A O 1
ATOM 932 N N . GLU A 1 115 ? 5.668 8.463 -15.488 1.00 93.62 115 GLU A N 1
ATOM 933 C CA . GLU A 1 115 ? 4.309 9.010 -15.551 1.00 93.62 115 GLU A CA 1
ATOM 934 C C . GLU A 1 115 ? 3.427 8.226 -16.529 1.00 93.62 115 GLU A C 1
ATOM 936 O O . GLU A 1 115 ? 2.314 7.820 -16.171 1.00 93.62 115 GLU A O 1
ATOM 941 N N . GLU A 1 116 ? 3.948 7.920 -17.719 1.00 93.69 116 GLU A N 1
ATOM 942 C CA . GLU A 1 116 ? 3.278 7.055 -18.694 1.00 93.69 116 GLU A CA 1
ATOM 943 C C . GLU A 1 116 ? 3.041 5.648 -18.130 1.00 93.69 116 GLU A C 1
ATOM 945 O O . GLU A 1 116 ? 1.945 5.087 -18.251 1.00 93.69 116 GLU A O 1
ATOM 950 N N . ALA A 1 117 ? 4.045 5.078 -17.456 1.00 94.06 117 ALA A N 1
ATOM 951 C CA . ALA A 1 117 ? 3.914 3.775 -16.821 1.00 94.06 117 ALA A CA 1
ATOM 952 C C . ALA A 1 117 ? 2.822 3.780 -15.737 1.00 94.06 117 ALA A C 1
ATOM 954 O O . ALA A 1 117 ? 1.980 2.882 -15.722 1.00 94.06 117 ALA A O 1
ATOM 955 N N . PHE A 1 118 ? 2.771 4.792 -14.865 1.00 92.31 118 PHE A N 1
ATOM 956 C CA . PHE A 1 118 ? 1.730 4.919 -13.840 1.00 92.31 118 PHE A CA 1
ATOM 957 C C . PHE A 1 118 ? 0.335 5.057 -14.442 1.00 92.31 118 PHE A C 1
ATOM 959 O O . PHE A 1 118 ? -0.614 4.464 -13.927 1.00 92.31 118 PHE A 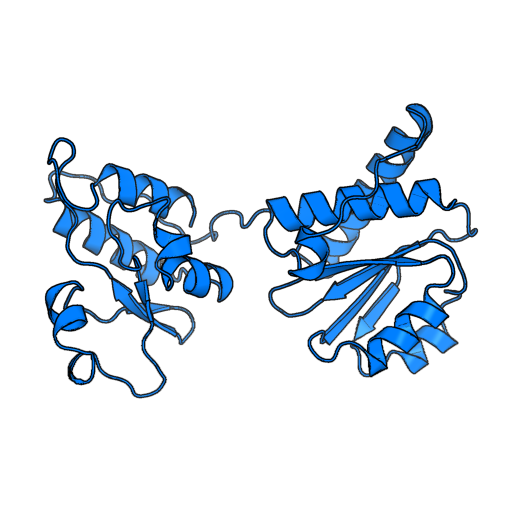O 1
ATOM 966 N N . PHE A 1 119 ? 0.198 5.793 -15.543 1.00 90.31 119 PHE A N 1
ATOM 967 C CA . PHE A 1 119 ? -1.071 5.899 -16.253 1.00 90.31 119 PHE A CA 1
ATOM 968 C C . PHE A 1 119 ? -1.560 4.532 -16.752 1.00 90.31 119 PHE A C 1
ATOM 970 O O . PHE A 1 119 ? -2.698 4.144 -16.478 1.00 90.31 119 PHE A O 1
ATOM 977 N N . LEU A 1 120 ? -0.684 3.759 -17.399 1.00 92.00 120 LEU A N 1
ATOM 978 C CA . LEU A 1 120 ? -1.011 2.410 -17.869 1.00 92.00 120 LEU A CA 1
ATOM 979 C C . LEU A 1 120 ? -1.352 1.459 -16.716 1.00 92.00 120 LEU A C 1
ATOM 981 O O . LEU A 1 120 ? -2.316 0.701 -16.816 1.00 92.00 120 LEU A O 1
ATOM 985 N N . LEU A 1 121 ? -0.608 1.529 -15.608 1.00 91.12 121 LEU A N 1
ATOM 986 C CA . LEU A 1 121 ? -0.871 0.737 -14.405 1.00 91.12 121 LEU A CA 1
ATOM 987 C C . LEU A 1 121 ? -2.279 0.991 -13.851 1.00 91.12 121 LEU A C 1
ATOM 989 O O . LEU A 1 121 ? -2.997 0.039 -13.550 1.00 91.12 121 LEU A O 1
ATOM 993 N N . ARG A 1 122 ? -2.712 2.255 -13.784 1.00 85.94 122 ARG A N 1
ATOM 994 C CA . ARG A 1 122 ? -4.069 2.613 -13.340 1.00 85.94 122 ARG A CA 1
ATOM 995 C C . ARG A 1 122 ? -5.146 2.041 -14.260 1.00 85.94 122 ARG A C 1
ATOM 997 O O . ARG A 1 122 ? -6.144 1.524 -13.764 1.00 85.94 122 ARG A O 1
ATOM 1004 N N . ILE A 1 123 ? -4.940 2.089 -15.579 1.00 87.69 123 ILE A N 1
ATOM 1005 C CA . ILE A 1 123 ? -5.894 1.543 -16.562 1.00 87.69 123 ILE A CA 1
ATOM 1006 C C . ILE A 1 123 ? -6.109 0.043 -16.348 1.00 87.69 123 ILE A C 1
ATOM 1008 O O . ILE A 1 123 ? -7.242 -0.429 -16.395 1.00 87.69 123 ILE A O 1
ATOM 1012 N N . ILE A 1 124 ? -5.041 -0.705 -16.068 1.00 85.88 124 ILE A N 1
ATOM 1013 C CA . ILE A 1 124 ? -5.129 -2.149 -15.803 1.00 85.88 124 ILE A CA 1
ATOM 1014 C C . ILE A 1 124 ? -5.516 -2.476 -14.347 1.00 85.88 124 ILE A C 1
ATOM 1016 O O . ILE A 1 124 ? -5.450 -3.634 -13.937 1.00 85.88 124 ILE A O 1
ATOM 1020 N N . GLY A 1 125 ? -5.919 -1.472 -13.558 1.00 82.19 125 GLY A N 1
ATOM 1021 C CA . GLY A 1 125 ? -6.420 -1.628 -12.189 1.00 82.19 125 GLY A CA 1
ATOM 1022 C C . GLY A 1 125 ? -5.342 -1.790 -11.113 1.00 82.19 125 GLY A C 1
ATOM 1023 O O . GLY A 1 125 ? -5.642 -2.211 -9.996 1.00 82.19 125 GLY A O 1
ATOM 1024 N N . VAL A 1 126 ? -4.084 -1.469 -11.418 1.00 86.00 126 VAL A N 1
ATOM 1025 C CA . VAL A 1 126 ? -2.952 -1.584 -10.491 1.00 86.00 126 VAL A CA 1
ATOM 1026 C C . VAL A 1 126 ? -2.746 -0.252 -9.774 1.00 86.00 126 VAL A C 1
ATOM 1028 O O . VAL A 1 126 ? -2.053 0.642 -10.251 1.00 86.00 126 VAL A O 1
ATOM 1031 N N . ASN A 1 127 ? -3.333 -0.141 -8.583 1.00 81.56 127 ASN A N 1
ATOM 1032 C CA . ASN A 1 127 ? -3.370 1.101 -7.799 1.00 81.56 127 ASN A CA 1
ATOM 1033 C C . ASN A 1 127 ? -2.322 1.159 -6.675 1.00 81.56 127 ASN A C 1
ATOM 1035 O O . ASN A 1 127 ? -2.447 1.955 -5.751 1.00 81.56 127 ASN A O 1
ATOM 1039 N N . VAL A 1 128 ? -1.278 0.325 -6.729 1.00 82.69 128 VAL A N 1
ATOM 1040 C CA . VAL A 1 128 ? -0.294 0.207 -5.635 1.00 82.69 128 VAL A CA 1
ATOM 1041 C C . VAL A 1 128 ? 0.555 1.466 -5.423 1.00 82.69 128 VAL A C 1
ATOM 1043 O O . VAL A 1 128 ? 1.142 1.617 -4.362 1.00 82.69 128 VAL A O 1
ATOM 1046 N N . PHE A 1 129 ? 0.626 2.378 -6.392 1.00 85.19 129 PHE A N 1
ATOM 1047 C CA . PHE A 1 129 ? 1.405 3.622 -6.286 1.00 85.19 129 PHE A CA 1
ATOM 1048 C C . PHE A 1 129 ? 0.554 4.857 -5.997 1.00 85.19 129 PHE A C 1
ATOM 1050 O O . PHE A 1 129 ? 1.101 5.946 -5.810 1.00 85.19 129 PHE A O 1
ATOM 1057 N N . GLU A 1 130 ? -0.769 4.706 -5.961 1.00 77.50 130 GLU A N 1
ATOM 1058 C CA . GLU A 1 130 ? -1.623 5.789 -5.511 1.00 77.50 130 GLU A CA 1
ATOM 1059 C C . GLU A 1 130 ? -1.521 5.887 -3.991 1.00 77.50 130 GLU A C 1
ATOM 1061 O O . GLU A 1 130 ? -1.577 4.857 -3.310 1.00 77.50 130 GLU A O 1
ATOM 1066 N N . PRO A 1 131 ? -1.412 7.104 -3.423 1.00 61.69 131 PRO A N 1
ATOM 1067 C CA . PRO A 1 131 ? -1.721 7.260 -2.013 1.00 61.69 131 PRO A CA 1
ATOM 1068 C C . PRO A 1 131 ? -3.102 6.653 -1.787 1.00 61.69 131 PRO A C 1
ATOM 1070 O O . PRO A 1 131 ? -3.961 6.746 -2.668 1.00 61.69 131 PRO A O 1
ATOM 1073 N N . VAL A 1 132 ? -3.312 6.027 -0.630 1.00 55.78 132 VAL A N 1
ATOM 1074 C CA . VAL A 1 132 ? -4.646 5.605 -0.198 1.00 55.78 132 VAL A CA 1
ATOM 1075 C C . VAL A 1 132 ? -5.481 6.884 -0.092 1.00 55.78 132 VAL A C 1
ATOM 1077 O O . VAL A 1 132 ? -5.525 7.532 0.948 1.00 55.78 132 VAL A O 1
ATOM 1080 N N . LYS A 1 133 ? -6.033 7.347 -1.219 1.00 43.62 133 LYS A N 1
ATOM 1081 C CA . LYS A 1 133 ? -6.951 8.473 -1.271 1.00 43.62 133 LYS A CA 1
ATOM 1082 C C . LYS A 1 133 ? -8.144 7.987 -0.479 1.00 43.62 133 LYS A C 1
ATOM 1084 O O . LYS A 1 133 ? -8.683 6.928 -0.809 1.00 43.62 133 LYS A O 1
ATOM 1089 N N . GLY A 1 134 ? -8.457 8.722 0.589 1.00 48.03 134 GLY A N 1
ATOM 1090 C CA . GLY A 1 134 ? -9.507 8.365 1.529 1.00 48.03 134 GLY A CA 1
ATOM 1091 C C . GLY A 1 134 ? -10.719 7.855 0.773 1.00 48.03 134 GLY A C 1
ATOM 1092 O O . GLY A 1 134 ? -11.120 8.448 -0.233 1.00 48.03 134 GLY A O 1
ATOM 1093 N N . HIS A 1 135 ? -11.201 6.687 1.185 1.00 51.81 135 HIS A N 1
ATOM 1094 C CA . HIS A 1 135 ? -12.221 5.955 0.446 1.00 51.81 135 HIS A CA 1
ATOM 1095 C C . HIS A 1 135 ? -13.380 6.901 0.068 1.00 51.81 135 HIS A C 1
ATOM 1097 O O . HIS A 1 135 ? -13.772 7.720 0.905 1.00 51.81 135 HIS A O 1
ATOM 1103 N N . PRO A 1 136 ? -13.961 6.792 -1.146 1.00 54.12 136 PRO A N 1
ATOM 1104 C CA . PRO A 1 136 ? -14.988 7.720 -1.651 1.00 54.12 136 PRO A CA 1
ATOM 1105 C C . PRO A 1 136 ? -16.223 7.836 -0.742 1.00 54.12 136 PRO A C 1
ATOM 1107 O O . PRO A 1 136 ? -17.010 8.766 -0.873 1.00 54.12 136 PRO A O 1
ATOM 1110 N N . ASN A 1 137 ? -16.348 6.924 0.219 1.00 64.81 137 ASN A N 1
ATOM 1111 C CA . ASN A 1 137 ? -17.426 6.842 1.183 1.00 64.81 137 ASN A CA 1
ATOM 1112 C C . ASN A 1 137 ? -17.037 7.341 2.587 1.00 64.81 137 ASN A C 1
ATOM 1114 O O . ASN A 1 137 ? -17.661 6.930 3.558 1.00 64.81 137 ASN A O 1
ATOM 1118 N N . LYS A 1 138 ? -15.997 8.171 2.756 1.00 83.56 138 LYS A N 1
ATOM 1119 C CA . LYS A 1 138 ? -15.695 8.765 4.069 1.00 83.56 138 LYS A CA 1
ATOM 1120 C C . LYS A 1 138 ? -16.599 9.982 4.324 1.00 83.56 138 LYS A C 1
ATOM 1122 O O . LYS A 1 138 ? -16.379 11.022 3.704 1.00 83.56 138 LYS A O 1
ATOM 1127 N N . PRO A 1 139 ? -17.582 9.907 5.239 1.00 88.62 139 PRO A N 1
ATOM 1128 C CA . PRO A 1 139 ? -18.444 11.043 5.536 1.00 88.62 139 PRO A CA 1
ATOM 1129 C C . PRO A 1 139 ? -17.699 12.113 6.349 1.00 88.62 139 PRO A C 1
ATOM 1131 O O . PRO A 1 139 ? -16.680 11.810 6.989 1.00 88.62 139 PRO A O 1
ATOM 1134 N N . PRO A 1 140 ? -18.210 13.358 6.373 1.00 90.19 140 PRO A N 1
ATOM 1135 C CA . PRO A 1 140 ? -17.714 14.376 7.289 1.00 90.19 140 PRO A CA 1
ATOM 1136 C C . PRO A 1 140 ? -17.860 13.926 8.750 1.00 90.19 140 PRO A C 1
ATOM 1138 O O . PRO A 1 140 ? -18.703 13.094 9.099 1.00 90.19 140 PRO A O 1
ATOM 1141 N N . LEU A 1 141 ? -17.010 14.485 9.611 1.00 93.19 141 LEU A N 1
ATOM 1142 C CA . LEU A 1 141 ? -17.106 14.278 11.054 1.00 93.19 141 LEU A CA 1
ATOM 1143 C C . LEU A 1 141 ? -18.426 14.868 11.585 1.00 93.19 141 LEU A C 1
ATOM 1145 O O . LEU A 1 141 ? -18.901 15.865 11.047 1.00 93.19 141 LEU A O 1
ATOM 1149 N N . PRO A 1 142 ? -19.019 14.276 12.634 1.00 92.12 142 PRO A N 1
ATOM 1150 C CA . PRO A 1 142 ? -20.292 14.736 13.170 1.00 92.12 142 PRO A CA 1
ATOM 1151 C C . PRO A 1 142 ? -20.173 16.140 13.774 1.00 92.12 142 PRO A C 1
ATOM 1153 O O . PRO A 1 142 ? -19.219 16.445 14.494 1.00 92.12 142 PRO A O 1
ATOM 1156 N N . GLU A 1 143 ? -21.173 16.972 13.502 1.00 88.25 143 GLU A N 1
ATOM 1157 C CA . GLU A 1 143 ? -21.297 18.329 14.033 1.00 88.25 143 GLU A CA 1
ATOM 1158 C C . GLU A 1 143 ? -22.187 18.365 15.288 1.00 88.25 143 GLU A C 1
ATOM 1160 O O . GLU A 1 143 ? -22.920 17.419 15.586 1.00 88.25 143 GLU A O 1
ATOM 1165 N N . GLY A 1 144 ? -22.128 19.472 16.032 1.00 85.50 144 GLY A N 1
ATOM 1166 C CA . GLY A 1 144 ? -22.950 19.709 17.220 1.00 85.50 144 GLY A CA 1
ATOM 1167 C C . GLY A 1 144 ? -22.230 19.493 18.555 1.00 85.50 144 GLY A C 1
ATOM 1168 O O . GLY A 1 144 ? -21.053 19.130 18.625 1.00 85.50 144 GLY A O 1
ATOM 1169 N N . ASN A 1 145 ? -22.954 19.758 19.645 1.00 86.31 145 ASN A N 1
ATOM 1170 C CA . ASN A 1 145 ? -22.415 19.732 21.004 1.00 86.31 145 ASN A CA 1
ATOM 1171 C C . ASN A 1 145 ? -22.444 18.309 21.594 1.00 86.31 145 ASN A C 1
ATOM 1173 O O . ASN A 1 145 ? -23.249 17.998 22.469 1.00 86.31 145 ASN A O 1
ATOM 1177 N N . LEU A 1 146 ? -21.598 17.428 21.057 1.00 90.50 146 LEU A N 1
ATOM 1178 C CA . LEU A 1 146 ? -21.450 16.037 21.498 1.00 90.50 146 LEU A CA 1
ATOM 1179 C C . LEU A 1 146 ? -20.340 15.903 22.544 1.00 90.50 146 LEU A C 1
ATOM 1181 O O . LEU A 1 146 ? -19.281 16.530 22.429 1.00 90.50 146 LEU A O 1
ATOM 1185 N N . THR A 1 147 ? -20.514 14.998 23.512 1.00 92.25 147 THR A N 1
ATOM 1186 C CA . THR A 1 147 ? -19.372 14.557 24.326 1.00 92.25 147 THR A CA 1
ATOM 1187 C C . THR A 1 147 ? -18.341 13.855 23.436 1.00 92.25 147 THR A C 1
ATOM 1189 O O . THR A 1 147 ? -18.673 13.305 22.386 1.00 92.25 147 THR A O 1
ATOM 1192 N N . VAL A 1 148 ? -17.070 13.808 23.849 1.00 90.88 148 VAL A N 1
ATOM 1193 C CA . VAL A 1 148 ? -16.008 13.195 23.024 1.00 90.88 148 VAL A CA 1
ATOM 1194 C C . VAL A 1 148 ? -16.311 11.730 22.687 1.00 90.88 148 VAL A C 1
ATOM 1196 O O . VAL A 1 148 ? -16.113 11.298 21.553 1.00 90.88 148 VAL A O 1
ATOM 1199 N N . SER A 1 149 ? -16.854 10.959 23.638 1.00 90.69 149 SER A N 1
ATOM 1200 C CA . SER A 1 149 ? -17.233 9.569 23.363 1.00 90.69 149 SER A CA 1
ATOM 1201 C C . SER A 1 149 ? -18.381 9.461 22.362 1.00 90.69 149 SER A C 1
ATOM 1203 O O . SER A 1 149 ? -18.403 8.491 21.607 1.00 90.69 149 SER A O 1
ATOM 1205 N N . GLU A 1 150 ? -19.348 10.375 22.382 1.00 92.50 150 GLU A N 1
ATOM 1206 C CA . GLU A 1 150 ? -20.462 10.371 21.428 1.00 92.50 150 GLU A CA 1
ATOM 1207 C C . GLU A 1 150 ? -19.988 10.792 20.044 1.00 92.50 150 GLU A C 1
ATOM 1209 O O . GLU A 1 150 ? -20.312 10.119 19.072 1.00 92.50 150 GLU A O 1
ATOM 1214 N N . PHE A 1 151 ? -19.146 11.825 19.970 1.00 94.38 151 PHE A N 1
ATOM 1215 C CA . PHE A 1 151 ? -18.509 12.286 18.740 1.00 94.38 151 PHE A CA 1
ATOM 1216 C C . PHE A 1 151 ? -17.780 11.146 18.019 1.00 94.38 151 PHE A C 1
ATOM 1218 O O . PHE A 1 151 ? -18.043 10.877 16.849 1.00 94.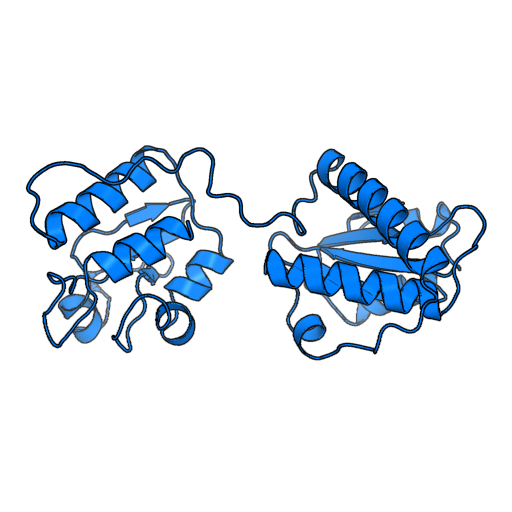38 151 PHE A O 1
ATOM 1225 N N . VAL A 1 152 ? -16.918 10.415 18.730 1.00 93.62 152 VAL A N 1
ATOM 1226 C CA . VAL A 1 152 ? -16.154 9.307 18.141 1.00 93.62 152 VAL A CA 1
ATOM 1227 C C . VAL A 1 152 ? -17.064 8.143 17.723 1.00 93.62 152 VAL A C 1
ATOM 1229 O O . VAL A 1 152 ? -16.872 7.572 16.649 1.00 93.62 152 VAL A O 1
ATOM 1232 N N . LYS A 1 153 ? -18.078 7.788 18.528 1.00 93.81 153 LYS A N 1
ATOM 1233 C CA . LYS A 1 153 ? -19.046 6.735 18.158 1.00 93.81 153 LYS A CA 1
ATOM 1234 C C . LYS A 1 153 ? -19.856 7.114 16.924 1.00 93.81 153 LYS A C 1
ATOM 1236 O O . LYS A 1 153 ? -20.009 6.285 16.034 1.00 93.81 153 LYS A O 1
ATOM 1241 N N . ALA A 1 154 ? -20.356 8.346 16.871 1.00 94.19 154 ALA A N 1
ATOM 1242 C CA . ALA A 1 154 ? -21.122 8.853 15.741 1.00 94.19 154 ALA A CA 1
ATOM 1243 C C . ALA A 1 154 ? -20.267 8.884 14.469 1.00 94.19 154 ALA A C 1
ATOM 1245 O O . ALA A 1 154 ? -20.706 8.385 13.440 1.00 94.19 154 ALA A O 1
ATOM 1246 N N . ALA A 1 155 ? -19.017 9.354 14.552 1.00 94.56 155 ALA A N 1
ATOM 1247 C CA . ALA A 1 155 ? -18.085 9.327 13.427 1.00 94.56 155 ALA A CA 1
ATOM 1248 C C . ALA A 1 155 ? -17.842 7.899 12.913 1.00 94.56 155 ALA A C 1
ATOM 1250 O O . ALA A 1 155 ? -17.931 7.651 11.715 1.00 94.56 155 ALA A O 1
ATOM 1251 N N . MET A 1 156 ? -17.588 6.945 13.817 1.00 93.81 156 MET A N 1
ATOM 1252 C CA . MET A 1 156 ? -17.397 5.537 13.452 1.00 93.81 156 ME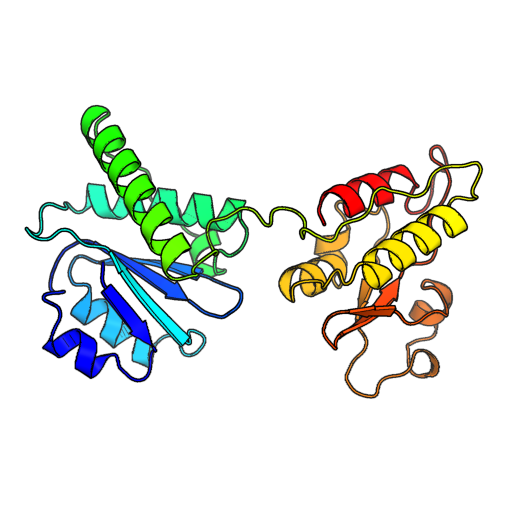T A CA 1
ATOM 1253 C C . MET A 1 156 ? -18.643 4.918 12.828 1.00 93.81 156 MET A C 1
ATOM 1255 O O . MET A 1 156 ? -18.530 4.177 11.856 1.00 93.81 156 MET A O 1
ATOM 1259 N N . LYS A 1 157 ? -19.825 5.213 13.371 1.00 92.69 157 LYS A N 1
ATOM 1260 C CA . LYS A 1 157 ? -21.084 4.718 12.824 1.00 92.69 157 LYS A CA 1
ATOM 1261 C C . LYS A 1 157 ? -21.326 5.280 11.424 1.00 92.69 157 LYS A C 1
ATOM 1263 O O . LYS A 1 157 ? -21.507 4.498 10.503 1.00 92.69 157 LYS A O 1
ATOM 1268 N N . ASN A 1 158 ? -21.224 6.599 11.253 1.00 93.38 158 ASN A N 1
ATOM 1269 C CA . ASN A 1 158 ? -21.393 7.253 9.955 1.00 93.38 158 ASN A CA 1
ATOM 1270 C C . ASN A 1 158 ? -20.430 6.670 8.912 1.00 93.38 158 ASN A C 1
ATOM 1272 O O . ASN A 1 158 ? -20.839 6.375 7.793 1.00 93.38 158 ASN A O 1
ATOM 1276 N N . LEU A 1 159 ? -19.161 6.478 9.286 1.00 91.69 159 LEU A N 1
ATOM 1277 C CA . LEU A 1 159 ? -18.133 5.898 8.424 1.00 91.69 159 LEU A CA 1
ATOM 1278 C C . LEU A 1 159 ? -18.534 4.507 7.909 1.00 91.69 159 LEU A C 1
ATOM 1280 O O . LEU A 1 159 ? -18.437 4.230 6.715 1.00 91.69 159 LEU A O 1
ATOM 1284 N N . LEU A 1 160 ? -19.001 3.636 8.803 1.00 89.94 160 LEU A N 1
ATOM 1285 C CA . LEU A 1 160 ? -19.401 2.273 8.454 1.00 89.94 160 LEU A CA 1
ATOM 1286 C C . LEU A 1 160 ? -20.730 2.226 7.696 1.00 89.94 160 LEU A C 1
ATOM 1288 O O . LEU A 1 160 ? -20.853 1.439 6.761 1.00 89.94 160 LEU A O 1
ATOM 1292 N N . ASP A 1 161 ? -21.687 3.086 8.050 1.00 88.81 161 ASP A N 1
ATOM 1293 C CA . ASP A 1 161 ? -22.982 3.207 7.370 1.00 88.81 161 ASP A CA 1
ATOM 1294 C C . ASP A 1 161 ? -22.811 3.712 5.927 1.00 88.81 161 ASP A C 1
ATOM 1296 O O . ASP A 1 161 ? -23.536 3.289 5.029 1.00 88.81 161 ASP A O 1
ATOM 1300 N N . ALA A 1 162 ? -21.795 4.542 5.669 1.00 86.94 162 ALA A N 1
ATOM 1301 C CA . ALA A 1 162 ? -21.400 4.929 4.317 1.00 86.94 162 ALA A CA 1
ATOM 1302 C C . ALA A 1 162 ? -20.736 3.776 3.527 1.00 86.94 162 ALA A C 1
ATOM 1304 O O . ALA A 1 162 ? -20.473 3.898 2.333 1.00 86.94 162 ALA A O 1
ATOM 1305 N N . GLY A 1 163 ? -20.469 2.631 4.158 1.00 82.38 163 GLY A N 1
ATOM 1306 C CA . GLY A 1 163 ? -19.860 1.467 3.515 1.00 82.38 163 GLY A CA 1
ATOM 1307 C C . GLY A 1 163 ? -18.337 1.539 3.426 1.00 82.38 163 GLY A C 1
ATOM 1308 O O . GLY A 1 163 ? -17.741 0.841 2.608 1.00 82.38 163 GLY A O 1
ATOM 1309 N N . TYR A 1 164 ? -17.687 2.369 4.246 1.00 84.81 164 TYR A N 1
ATOM 1310 C CA . TYR A 1 164 ? -16.231 2.382 4.340 1.00 84.81 164 TYR A CA 1
ATOM 1311 C C . TYR A 1 164 ? -15.707 1.015 4.807 1.00 84.81 164 TYR A C 1
ATOM 1313 O O . TYR A 1 164 ? -16.155 0.466 5.817 1.00 84.81 164 TYR A O 1
ATOM 1321 N N . THR A 1 165 ? -14.694 0.488 4.121 1.00 84.81 165 THR A N 1
ATOM 1322 C CA . THR A 1 165 ? -14.002 -0.750 4.502 1.00 84.81 165 THR A CA 1
ATOM 1323 C C . THR A 1 165 ? -12.527 -0.483 4.743 1.00 84.81 165 THR A C 1
ATOM 1325 O O . THR A 1 165 ? -11.857 0.073 3.878 1.00 84.81 165 THR A O 1
ATOM 1328 N N . PHE A 1 166 ? -12.001 -0.935 5.880 1.00 84.50 166 PHE A N 1
ATOM 1329 C CA . PHE A 1 166 ? -10.570 -0.847 6.159 1.00 84.50 166 PHE A CA 1
ATOM 1330 C C . PHE A 1 166 ? -9.790 -1.858 5.317 1.00 84.50 166 PHE A C 1
ATOM 1332 O O . PHE A 1 166 ? -10.159 -3.031 5.260 1.00 84.50 166 PHE A O 1
ATOM 1339 N N . SER A 1 167 ? -8.673 -1.424 4.734 1.00 79.56 167 SER A N 1
ATOM 1340 C CA . SER A 1 167 ? -7.691 -2.356 4.167 1.00 79.56 167 SER A CA 1
ATOM 1341 C C . SER A 1 167 ? -7.038 -3.203 5.267 1.00 79.56 167 SER A C 1
ATOM 1343 O O . SER A 1 167 ? -6.924 -2.779 6.419 1.00 79.56 167 SER A O 1
ATOM 1345 N N . GLU A 1 168 ? -6.534 -4.386 4.924 1.00 76.56 168 GLU A N 1
ATOM 1346 C CA . GLU A 1 168 ? -5.782 -5.240 5.859 1.00 76.56 168 GLU A CA 1
ATOM 1347 C C . GLU A 1 168 ? -4.562 -4.524 6.449 1.00 76.56 168 GLU A C 1
ATOM 1349 O O . GLU A 1 168 ? -4.256 -4.668 7.634 1.00 76.56 168 GLU A O 1
ATOM 1354 N N . ARG A 1 169 ? -3.915 -3.653 5.666 1.00 74.75 169 ARG A N 1
ATOM 1355 C CA . ARG A 1 169 ? -2.844 -2.786 6.157 1.00 74.75 169 ARG A CA 1
ATOM 1356 C C . ARG A 1 169 ? -3.335 -1.811 7.224 1.00 74.75 169 ARG A C 1
ATOM 1358 O O . ARG A 1 169 ? -2.706 -1.721 8.276 1.00 74.75 169 ARG A O 1
ATOM 1365 N N . GLN A 1 170 ? -4.433 -1.095 6.978 1.00 85.19 170 GLN A N 1
ATOM 1366 C CA . GLN A 1 170 ? -5.035 -0.210 7.980 1.00 85.19 170 GLN A CA 1
ATOM 1367 C C . GLN A 1 170 ? -5.380 -0.993 9.249 1.00 85.19 170 GLN A C 1
ATOM 1369 O O . GLN A 1 170 ? -5.023 -0.576 10.348 1.00 85.19 170 GLN A O 1
ATOM 1374 N N . LEU A 1 171 ? -5.979 -2.178 9.108 1.00 88.12 171 LEU A N 1
ATOM 1375 C CA . LEU A 1 171 ? -6.274 -3.054 10.240 1.00 88.12 171 LEU A CA 1
ATOM 1376 C C . LEU A 1 171 ? -5.004 -3.503 10.974 1.00 88.12 171 LEU A C 1
ATOM 1378 O O . LEU A 1 171 ? -5.012 -3.551 12.198 1.00 88.12 171 LEU A O 1
ATOM 1382 N N . LYS A 1 172 ? -3.899 -3.775 10.274 1.00 85.44 172 LYS A N 1
ATOM 1383 C CA . LYS A 1 172 ? -2.609 -4.124 10.889 1.00 85.44 172 LYS A CA 1
ATOM 1384 C C . LYS A 1 172 ? -1.986 -2.942 11.635 1.00 85.44 172 LYS A C 1
ATOM 1386 O O . LYS A 1 172 ? -1.485 -3.125 12.743 1.00 85.44 172 LYS A O 1
ATOM 1391 N N . ILE A 1 173 ? -2.041 -1.739 11.062 1.00 85.56 173 ILE A N 1
ATOM 1392 C CA . ILE A 1 173 ? -1.535 -0.508 11.686 1.00 85.56 173 ILE A CA 1
ATOM 1393 C C . ILE A 1 173 ? -2.363 -0.200 12.936 1.00 85.56 173 ILE A C 1
ATOM 1395 O O . ILE A 1 173 ? -1.831 -0.223 14.046 1.00 85.56 173 ILE A O 1
ATOM 1399 N N . TYR A 1 174 ? -3.673 -0.008 12.776 1.00 91.44 174 TYR A N 1
ATOM 1400 C CA . TYR A 1 174 ? -4.585 0.372 13.858 1.00 91.44 174 TYR A CA 1
ATOM 1401 C C . TYR A 1 174 ? -4.839 -0.764 14.860 1.00 91.44 174 TYR A C 1
ATOM 1403 O O . TYR A 1 174 ? -5.285 -0.509 15.977 1.00 91.44 174 TYR A O 1
ATOM 1411 N N . GLY A 1 175 ? -4.545 -2.007 14.466 1.00 91.25 175 GLY A N 1
ATOM 1412 C CA . GLY A 1 175 ? -4.580 -3.217 15.286 1.00 91.25 175 GLY A CA 1
ATOM 1413 C C . GLY A 1 175 ? -3.330 -3.465 16.126 1.00 91.25 175 GLY A C 1
ATOM 1414 O O . GLY A 1 175 ? -3.348 -4.336 16.997 1.00 91.25 175 GLY A O 1
ATOM 1415 N N . SER A 1 176 ? -2.258 -2.703 15.896 1.00 90.19 176 SER A N 1
ATOM 1416 C CA . SER A 1 176 ? -0.996 -2.800 16.635 1.00 90.19 176 SER A CA 1
ATOM 1417 C C . SER A 1 176 ? -0.782 -1.591 17.544 1.00 90.19 176 SER A C 1
ATOM 1419 O O . SER A 1 176 ? -1.290 -0.497 17.285 1.00 90.19 176 SER A O 1
ATOM 1421 N N . VAL A 1 177 ? -0.021 -1.784 18.624 1.00 88.06 177 VAL A N 1
ATOM 1422 C CA . VAL A 1 177 ? 0.352 -0.680 19.516 1.00 88.06 177 VAL A CA 1
ATOM 1423 C C . VAL A 1 177 ? 1.268 0.285 18.768 1.00 88.06 177 VAL A C 1
ATOM 1425 O O . VAL A 1 177 ? 1.036 1.487 18.790 1.00 88.06 177 VAL A O 1
ATOM 1428 N N . GLU A 1 178 ? 2.267 -0.238 18.063 1.00 85.94 178 GLU A N 1
ATOM 1429 C CA . GLU A 1 178 ? 3.271 0.519 17.316 1.00 85.94 178 GLU A CA 1
ATOM 1430 C C . GLU A 1 178 ? 2.631 1.421 16.260 1.00 85.94 178 GLU A C 1
ATOM 1432 O O . GLU A 1 178 ? 2.924 2.612 16.231 1.00 85.94 178 GLU A O 1
ATOM 1437 N N . GLY A 1 179 ? 1.715 0.880 15.452 1.00 82.06 179 GLY A N 1
ATOM 1438 C CA . GLY A 1 179 ? 1.021 1.642 14.413 1.00 82.06 179 GLY A CA 1
ATOM 1439 C C . GLY A 1 179 ? -0.009 2.636 14.951 1.00 82.06 179 GLY A C 1
ATOM 1440 O O . GLY A 1 179 ? -0.362 3.586 14.263 1.00 82.06 179 GLY A O 1
ATOM 1441 N N . SER A 1 180 ? -0.477 2.452 16.187 1.00 86.94 180 SER A N 1
ATOM 1442 C CA . SER A 1 180 ? -1.444 3.358 16.814 1.00 86.94 180 SER A CA 1
ATOM 1443 C C . SER A 1 180 ? -0.793 4.530 17.552 1.00 86.94 180 SER A C 1
ATOM 1445 O O . SER A 1 180 ? -1.457 5.543 17.749 1.00 86.94 180 SER A O 1
ATOM 1447 N N . LYS A 1 181 ? 0.491 4.437 17.938 1.00 86.50 181 LYS A N 1
ATOM 1448 C CA . LYS A 1 181 ? 1.203 5.470 18.725 1.00 86.50 181 LYS A CA 1
ATOM 1449 C C . LYS A 1 181 ? 1.194 6.863 18.091 1.00 86.50 181 LYS A C 1
ATOM 1451 O O . LYS A 1 181 ? 1.313 7.849 18.806 1.00 86.50 181 LYS A O 1
ATOM 1456 N N . GLU A 1 182 ? 1.050 6.957 16.771 1.00 82.75 182 GLU A N 1
ATOM 1457 C CA . GLU A 1 182 ? 0.968 8.245 16.070 1.00 82.75 182 GLU A CA 1
ATOM 1458 C C . GLU A 1 182 ? -0.350 8.998 16.338 1.00 82.75 182 GLU A C 1
ATOM 1460 O O . GLU A 1 182 ? -0.414 10.224 16.184 1.00 82.75 182 GLU A O 1
ATOM 1465 N N . TYR A 1 183 ? -1.394 8.269 16.745 1.00 84.12 183 TYR A N 1
ATOM 1466 C CA . TYR A 1 183 ? -2.749 8.790 16.945 1.00 84.12 183 TYR A CA 1
ATOM 1467 C C . TYR A 1 183 ? -3.326 8.455 18.324 1.00 84.12 183 TYR A C 1
ATOM 1469 O O . TYR A 1 183 ? -4.534 8.513 18.541 1.00 84.12 183 TYR A O 1
ATOM 1477 N N . THR A 1 184 ? -2.487 8.034 19.266 1.00 82.44 184 THR A N 1
ATOM 1478 C CA . THR A 1 184 ? -2.874 7.924 20.668 1.00 82.44 184 THR A CA 1
ATOM 1479 C C . THR A 1 184 ? -1.646 7.935 21.564 1.00 82.44 184 THR A C 1
ATOM 1481 O O . THR A 1 184 ? -0.632 7.309 21.271 1.00 82.44 184 THR A O 1
ATOM 1484 N N . HIS A 1 185 ? -1.766 8.556 22.735 1.00 81.06 185 HIS A N 1
ATOM 1485 C CA . HIS A 1 185 ? -0.732 8.495 23.772 1.00 81.06 185 HIS A CA 1
ATOM 1486 C C . HIS A 1 185 ? -0.785 7.192 24.593 1.00 81.06 185 HIS A C 1
ATOM 1488 O O . HIS A 1 185 ? -0.166 7.071 25.652 1.00 81.06 185 HIS A O 1
ATOM 1494 N N . ARG A 1 186 ? -1.572 6.198 24.161 1.00 80.88 186 ARG A N 1
ATOM 1495 C CA . ARG A 1 186 ? -1.768 4.934 24.877 1.00 80.88 186 ARG A CA 1
ATOM 1496 C C . ARG A 1 186 ? -0.953 3.824 24.241 1.00 80.88 186 ARG A C 1
ATOM 1498 O O . ARG A 1 186 ? -0.872 3.685 23.031 1.00 80.88 186 ARG A O 1
ATOM 1505 N N . SER A 1 187 ? -0.434 2.939 25.087 1.00 87.31 187 SER A N 1
ATOM 1506 C CA . SER A 1 187 ? 0.174 1.675 24.650 1.00 87.31 187 SER A CA 1
ATOM 1507 C C . SER A 1 187 ? -0.895 0.617 24.336 1.00 87.31 187 SER A C 1
ATOM 1509 O O . SER A 1 187 ? -0.866 -0.492 24.867 1.00 87.31 187 SER A O 1
ATOM 1511 N N . LEU A 1 188 ? -1.906 0.994 23.550 1.00 88.81 188 LEU A N 1
ATOM 1512 C CA . LEU A 1 188 ? -3.035 0.155 23.155 1.00 88.81 188 LEU A CA 1
ATOM 1513 C C . LEU A 1 188 ? -3.399 0.452 21.697 1.00 88.81 188 LEU A C 1
ATOM 1515 O O . LEU A 1 188 ? -3.370 1.618 21.310 1.00 88.81 188 LEU A O 1
ATOM 1519 N N . PRO A 1 189 ? -3.771 -0.566 20.902 1.00 91.94 189 PRO A N 1
ATOM 1520 C CA . PRO A 1 189 ? -4.227 -0.331 19.542 1.00 91.94 189 PRO A CA 1
ATOM 1521 C C . PRO A 1 189 ? -5.567 0.410 19.528 1.00 91.94 189 PRO A C 1
ATOM 1523 O O . PRO A 1 189 ? -6.425 0.152 20.379 1.00 91.94 189 PRO A O 1
ATOM 1526 N N . ILE A 1 190 ? -5.767 1.291 18.548 1.00 92.81 190 ILE A N 1
ATOM 1527 C CA . ILE A 1 190 ? -7.040 2.007 18.349 1.00 92.81 190 ILE A CA 1
ATOM 1528 C C . ILE A 1 190 ? -8.165 1.007 18.072 1.00 92.81 190 ILE A C 1
ATOM 1530 O O . ILE A 1 190 ? -9.243 1.094 18.668 1.00 92.81 190 ILE A O 1
ATOM 1534 N N . LEU A 1 191 ? -7.888 0.008 17.229 1.00 94.19 191 LEU A N 1
ATOM 1535 C CA . LEU A 1 191 ? -8.811 -1.067 16.891 1.00 94.19 191 LEU A CA 1
ATOM 1536 C C . LEU A 1 191 ? -8.332 -2.382 17.502 1.00 94.19 191 LEU A C 1
ATOM 1538 O O . LEU A 1 191 ? -7.229 -2.843 17.248 1.00 94.19 191 LEU A O 1
ATOM 1542 N N . TRP A 1 192 ? -9.174 -3.050 18.279 1.00 94.19 192 TRP A N 1
ATOM 1543 C CA . TRP A 1 192 ? -8.907 -4.427 18.684 1.00 94.19 192 TRP A CA 1
ATOM 1544 C C . TRP A 1 192 ? -9.555 -5.387 17.690 1.00 94.19 192 TRP A C 1
ATOM 1546 O O . TRP A 1 192 ? -10.780 -5.535 17.693 1.00 94.19 192 TRP A O 1
ATOM 1556 N N . LEU A 1 193 ? -8.748 -6.048 16.859 1.00 93.56 193 LEU A N 1
ATOM 1557 C CA . LEU A 1 193 ? -9.234 -7.027 15.885 1.00 93.56 193 LEU A CA 1
ATOM 1558 C C . LEU A 1 193 ? -9.743 -8.294 16.587 1.00 93.56 193 LEU A C 1
ATOM 1560 O O . LEU A 1 193 ? -9.117 -8.805 17.517 1.00 93.56 193 LEU A O 1
ATOM 1564 N N . LEU A 1 194 ? -10.894 -8.802 16.148 1.00 92.00 194 LEU A N 1
ATOM 1565 C CA . LEU A 1 194 ? -11.471 -10.050 16.642 1.00 92.00 194 LEU A CA 1
ATOM 1566 C C . LEU A 1 194 ? -11.186 -11.187 15.661 1.00 92.00 194 LEU A C 1
ATOM 1568 O O . LEU A 1 194 ? -11.417 -11.058 14.458 1.00 92.00 194 LEU A O 1
ATOM 1572 N N . ASN A 1 195 ? -10.756 -12.330 16.193 1.00 88.25 195 ASN A N 1
ATOM 1573 C CA . ASN A 1 195 ? -10.582 -13.545 15.401 1.00 88.25 195 ASN A CA 1
ATOM 1574 C C . ASN A 1 195 ? -11.937 -14.102 14.927 1.00 88.25 195 ASN A C 1
ATOM 1576 O O . ASN A 1 195 ? -12.996 -13.801 15.492 1.00 88.25 195 ASN A O 1
ATOM 1580 N N . LYS A 1 196 ? -11.911 -14.965 13.904 1.00 83.38 196 LYS A N 1
ATOM 1581 C CA . LYS A 1 196 ? -13.113 -15.638 13.388 1.00 83.38 196 LYS A CA 1
ATOM 1582 C C . LYS A 1 196 ? -13.825 -16.388 14.524 1.00 83.38 196 LYS A C 1
ATOM 1584 O O . LYS A 1 196 ? -13.202 -17.148 15.255 1.00 83.38 196 LYS A O 1
ATOM 1589 N N . GLY A 1 197 ? -15.120 -16.123 14.711 1.00 80.88 197 GLY A N 1
ATOM 1590 C CA . GLY A 1 197 ? -15.927 -16.705 15.796 1.00 80.88 197 GLY A CA 1
ATOM 1591 C C . GLY A 1 197 ? -15.684 -16.119 17.196 1.00 80.88 197 GLY A C 1
ATOM 1592 O O . GLY A 1 197 ? -16.470 -16.375 18.107 1.00 80.88 197 GLY A O 1
ATOM 1593 N N . GLN A 1 198 ? -14.663 -15.277 17.390 1.00 87.31 198 GLN A N 1
ATOM 1594 C CA . GLN A 1 198 ? -14.401 -14.651 18.682 1.00 87.31 198 GLN A CA 1
ATOM 1595 C C . GLN A 1 198 ? -15.496 -13.633 19.020 1.00 87.31 198 GLN A C 1
ATOM 1597 O O . GLN A 1 198 ? -15.946 -12.843 18.181 1.00 87.31 198 GLN A O 1
ATOM 1602 N N . SER A 1 199 ? -15.926 -13.631 20.280 1.00 87.31 199 SER A N 1
ATOM 1603 C CA . SER A 1 199 ? -16.837 -12.622 20.817 1.00 87.31 199 SER A CA 1
ATOM 1604 C C . SER A 1 199 ? -16.098 -11.697 21.776 1.00 87.31 199 SER A C 1
ATOM 1606 O O . SER A 1 199 ? -15.108 -12.079 22.404 1.00 87.31 199 SER A O 1
ATOM 1608 N N . ARG A 1 200 ? -16.628 -10.494 22.000 1.00 85.94 200 ARG A N 1
ATOM 1609 C CA . ARG A 1 200 ? -16.086 -9.599 23.028 1.00 85.94 200 ARG A CA 1
ATOM 1610 C C . ARG A 1 200 ? -16.022 -10.261 24.411 1.00 85.94 200 ARG A C 1
ATOM 1612 O O . ARG A 1 200 ? -15.107 -9.975 25.180 1.00 85.94 200 ARG A O 1
ATOM 1619 N N . LYS A 1 201 ? -16.979 -11.139 24.744 1.00 87.06 201 LYS A N 1
ATOM 1620 C CA . LYS A 1 201 ? -17.015 -11.848 26.035 1.00 87.06 201 LYS A CA 1
ATOM 1621 C C . LYS A 1 201 ? -15.784 -12.739 26.229 1.00 87.06 201 LYS A C 1
ATOM 1623 O O . LYS A 1 201 ? -15.273 -12.799 27.342 1.00 87.06 201 LYS A O 1
ATOM 1628 N N . SER A 1 202 ? -15.277 -13.337 25.148 1.00 88.75 202 SER A N 1
ATOM 1629 C CA . SER A 1 202 ? -14.049 -14.143 25.154 1.00 88.75 202 SER A CA 1
ATOM 1630 C C . SER A 1 202 ? -12.750 -13.326 25.193 1.00 88.75 202 SER A C 1
ATOM 1632 O O . SER A 1 202 ? -11.678 -13.896 25.371 1.00 88.75 202 SER A O 1
ATOM 1634 N N . CYS A 1 203 ? -12.803 -11.994 25.054 1.00 88.06 203 CYS A N 1
ATOM 1635 C CA . CYS A 1 203 ? -11.599 -11.168 25.125 1.00 88.06 203 CYS A CA 1
ATOM 1636 C C . CYS A 1 203 ? -11.055 -11.065 26.567 1.00 88.06 203 CYS A C 1
ATOM 1638 O O . CYS A 1 203 ? -11.834 -11.017 27.534 1.00 88.06 203 CYS A O 1
ATOM 1640 N N . PRO A 1 204 ? -9.724 -10.913 26.737 1.00 88.44 204 PRO A N 1
ATOM 1641 C CA . PRO A 1 204 ? -9.110 -10.717 28.047 1.00 88.44 204 PRO A CA 1
ATOM 1642 C C . PRO A 1 204 ? -9.754 -9.567 28.832 1.00 88.44 204 PRO A C 1
ATOM 1644 O O . PRO A 1 204 ? -10.138 -8.541 28.265 1.00 88.44 204 PRO A O 1
ATOM 1647 N N . LYS A 1 205 ? -9.827 -9.693 30.166 1.00 88.19 205 LYS A N 1
ATOM 1648 C CA . LYS A 1 205 ? -10.446 -8.681 31.052 1.00 88.19 205 LYS A CA 1
ATOM 1649 C C . LYS A 1 205 ? -9.865 -7.276 30.829 1.00 88.19 205 LYS A C 1
ATOM 1651 O O . LYS A 1 205 ? -10.614 -6.303 30.858 1.00 88.19 205 LYS A O 1
ATOM 1656 N N . LYS A 1 206 ? -8.558 -7.178 30.549 1.00 87.12 206 LYS A N 1
ATOM 1657 C CA . LYS A 1 206 ? -7.871 -5.916 30.222 1.00 87.12 206 LYS A CA 1
ATOM 1658 C C . LYS A 1 206 ? -8.449 -5.225 28.980 1.00 87.12 206 LYS A C 1
ATOM 1660 O O . LYS A 1 206 ? -8.671 -4.023 29.014 1.00 87.12 206 LYS A O 1
ATOM 1665 N N . ILE A 1 207 ? -8.787 -5.988 27.941 1.00 88.06 207 ILE A N 1
ATOM 1666 C CA . ILE A 1 207 ? -9.391 -5.474 26.704 1.00 88.06 207 ILE A CA 1
ATOM 1667 C C . ILE A 1 207 ? -10.840 -5.063 26.965 1.00 88.06 207 ILE A C 1
ATOM 1669 O O . ILE A 1 207 ? -11.253 -3.950 26.657 1.00 88.06 207 ILE A O 1
ATOM 1673 N N . ARG A 1 208 ? -11.610 -5.899 27.667 1.00 89.38 208 ARG A N 1
ATOM 1674 C CA . ARG A 1 208 ? -13.009 -5.579 28.002 1.00 89.38 208 ARG A CA 1
ATOM 1675 C C . ARG A 1 208 ? -13.174 -4.299 28.839 1.00 89.38 208 ARG A C 1
ATOM 1677 O O . ARG A 1 208 ? -14.252 -3.715 28.813 1.00 89.38 208 ARG A O 1
ATOM 1684 N N . LYS A 1 209 ? -12.138 -3.857 29.562 1.00 89.31 209 LYS A N 1
ATOM 1685 C CA . LYS A 1 209 ? -12.129 -2.598 30.331 1.00 89.31 209 LYS A CA 1
ATOM 1686 C C . LYS A 1 209 ? -11.744 -1.353 29.518 1.00 89.31 209 LYS A C 1
ATOM 1688 O O . LYS A 1 209 ? -11.954 -0.249 30.004 1.00 89.31 209 LYS A O 1
ATOM 1693 N N . ARG A 1 210 ? -11.116 -1.517 28.350 1.00 90.81 210 ARG A N 1
ATOM 1694 C CA . ARG A 1 210 ? -10.440 -0.428 27.615 1.00 90.81 210 ARG A CA 1
ATOM 1695 C C . ARG A 1 210 ? -11.019 -0.155 26.222 1.00 90.81 210 ARG A C 1
ATOM 1697 O O . ARG A 1 210 ? -10.627 0.816 25.592 1.00 90.81 210 ARG A O 1
ATOM 1704 N N . TYR A 1 211 ? -11.942 -0.994 25.760 1.00 93.38 211 TYR A N 1
ATOM 1705 C CA . TYR A 1 211 ? -12.613 -0.889 24.461 1.00 93.38 211 TYR A CA 1
ATOM 1706 C C . TYR A 1 211 ? -14.125 -0.845 24.664 1.00 93.38 211 TYR A C 1
ATOM 1708 O O . TYR A 1 211 ? -14.615 -1.450 25.621 1.00 93.38 211 TYR A O 1
ATOM 1716 N N . TRP A 1 212 ? -14.888 -0.215 23.773 1.00 92.50 212 TRP A N 1
ATOM 1717 C CA . TRP A 1 212 ? -16.353 -0.160 23.884 1.00 92.50 212 TRP A CA 1
ATOM 1718 C C . TRP A 1 212 ? -17.033 -1.502 23.643 1.00 92.50 212 TRP A C 1
ATOM 1720 O O . TRP A 1 212 ? -16.504 -2.370 22.958 1.00 92.50 212 TRP A O 1
ATOM 1730 N N . LYS A 1 213 ? -18.221 -1.678 24.240 1.00 90.56 213 LYS A N 1
ATOM 1731 C CA . LYS A 1 213 ? -19.000 -2.923 24.142 1.00 90.56 213 LYS A CA 1
ATOM 1732 C C . LYS A 1 213 ? -19.444 -3.258 22.721 1.00 90.56 213 LYS A C 1
ATOM 1734 O O . LYS A 1 213 ? -19.563 -4.440 22.412 1.00 90.56 213 LYS A O 1
ATOM 1739 N N . GLU A 1 214 ? -19.665 -2.228 21.920 1.00 90.88 214 GLU A N 1
ATOM 1740 C CA . GLU A 1 214 ? -20.057 -2.319 20.523 1.00 90.88 214 GLU A CA 1
ATOM 1741 C C . GLU A 1 214 ? -18.981 -3.027 19.690 1.00 90.88 214 GLU A C 1
ATOM 1743 O O . GLU A 1 214 ? -17.784 -2.788 19.864 1.00 90.88 214 GLU A O 1
ATOM 1748 N N . VAL A 1 215 ? -19.423 -3.947 18.831 1.00 92.62 215 VAL A N 1
ATOM 1749 C CA . VAL A 1 215 ? -18.568 -4.650 17.871 1.00 92.62 215 VAL A CA 1
ATOM 1750 C C . VAL A 1 215 ? -18.864 -4.063 16.506 1.00 92.62 215 VAL A C 1
ATOM 1752 O O . VAL A 1 215 ? -19.982 -4.194 16.017 1.00 92.62 215 VAL A O 1
ATOM 1755 N N . TYR A 1 216 ? -17.854 -3.462 15.897 1.00 92.44 216 TYR A N 1
ATOM 1756 C CA . TYR A 1 216 ? -17.940 -2.914 14.554 1.00 92.44 216 TYR A CA 1
ATOM 1757 C C . TYR A 1 216 ? -17.565 -3.981 13.528 1.00 92.44 216 TYR A C 1
ATOM 1759 O O . TYR A 1 216 ? -16.785 -4.898 13.824 1.00 92.44 216 TYR A O 1
ATOM 1767 N N . SER A 1 217 ? -18.114 -3.865 12.319 1.00 88.88 217 SER A N 1
ATOM 1768 C CA . SER A 1 217 ? -17.740 -4.717 11.197 1.00 88.88 217 SER A CA 1
ATOM 1769 C C . SER A 1 217 ? -17.640 -3.922 9.905 1.00 88.88 217 SER A C 1
ATOM 1771 O O . SER A 1 217 ? -18.508 -3.108 9.617 1.00 88.88 217 SER A O 1
ATOM 1773 N N . ALA A 1 218 ? -16.578 -4.174 9.143 1.00 82.88 218 ALA A N 1
ATOM 1774 C CA . ALA A 1 218 ? -16.345 -3.586 7.830 1.00 82.88 218 ALA A CA 1
ATOM 1775 C C . ALA A 1 218 ? -15.619 -4.618 6.959 1.00 82.88 218 ALA A C 1
ATOM 1777 O O . ALA A 1 218 ? -14.663 -5.237 7.433 1.00 82.88 218 ALA A O 1
ATOM 1778 N N . GLY A 1 219 ? -16.074 -4.848 5.724 1.00 76.19 219 GLY A N 1
ATOM 1779 C CA . GLY A 1 219 ? -15.409 -5.773 4.791 1.00 76.19 219 GLY A CA 1
ATOM 1780 C C . GLY A 1 219 ? -15.232 -7.203 5.327 1.00 76.19 219 GLY A C 1
ATOM 1781 O O . GLY A 1 219 ? -14.206 -7.830 5.097 1.00 76.19 219 GLY A O 1
ATOM 1782 N N . GLY A 1 220 ? -16.178 -7.707 6.131 1.00 80.56 220 GLY A N 1
ATOM 1783 C CA . GLY A 1 220 ? -16.100 -9.044 6.744 1.00 80.56 220 GLY A CA 1
ATOM 1784 C C . GLY A 1 220 ? -15.159 -9.160 7.953 1.00 80.56 220 GLY A C 1
ATOM 1785 O O . GLY A 1 220 ? -15.123 -10.200 8.615 1.00 80.56 220 GLY A O 1
ATOM 1786 N N . ARG A 1 221 ? -14.435 -8.092 8.305 1.00 87.50 221 ARG A N 1
ATOM 1787 C CA . ARG A 1 221 ? -13.608 -8.011 9.515 1.00 87.50 221 ARG A CA 1
ATOM 1788 C C . ARG A 1 221 ? -14.423 -7.459 10.677 1.00 87.50 221 ARG A C 1
ATOM 1790 O O . ARG A 1 221 ? -15.324 -6.644 10.488 1.00 87.50 221 ARG A O 1
ATOM 1797 N N . ARG A 1 222 ? -14.123 -7.925 11.893 1.00 92.81 222 ARG A N 1
ATOM 1798 C CA . ARG A 1 222 ? -14.797 -7.523 13.139 1.00 92.81 222 ARG A CA 1
ATOM 1799 C C . ARG A 1 222 ? -13.779 -6.962 14.117 1.00 92.81 222 ARG A C 1
ATOM 1801 O O . ARG A 1 222 ? -12.715 -7.553 14.295 1.00 92.81 222 ARG A O 1
ATOM 1808 N N . PHE A 1 223 ? -14.108 -5.859 14.775 1.00 94.50 223 PHE A N 1
ATOM 1809 C CA . PHE A 1 223 ? -13.189 -5.190 15.693 1.00 94.50 223 PHE A CA 1
ATOM 1810 C C . PHE A 1 223 ? -13.925 -4.379 16.767 1.00 94.50 223 PHE A C 1
ATOM 1812 O O . PHE A 1 223 ? -15.127 -4.130 16.682 1.00 94.50 223 PHE A O 1
ATOM 1819 N N . LEU A 1 224 ? -13.197 -3.994 17.815 1.00 94.81 224 LEU A N 1
ATOM 1820 C CA . LEU A 1 224 ? -13.667 -3.096 18.871 1.00 94.81 224 LEU A CA 1
ATOM 1821 C C . LEU A 1 224 ? -12.898 -1.779 18.792 1.00 94.81 224 LEU A C 1
ATOM 1823 O O . LEU A 1 224 ? -11.691 -1.799 18.571 1.00 94.81 224 LEU A O 1
ATOM 1827 N N . MET A 1 225 ? -13.564 -0.660 19.065 1.00 92.56 225 MET A N 1
ATOM 1828 C CA . MET A 1 225 ? -12.905 0.644 19.182 1.00 92.56 225 MET A CA 1
ATOM 1829 C C . MET A 1 225 ? -12.453 0.901 20.622 1.00 92.56 225 MET A C 1
ATOM 1831 O O . MET A 1 225 ? -13.150 0.558 21.588 1.00 92.56 225 MET A O 1
ATOM 1835 N N . PHE A 1 226 ? -11.270 1.490 20.765 1.00 89.94 226 PHE A N 1
ATOM 1836 C CA . PHE A 1 226 ? -10.737 1.961 22.036 1.00 89.94 226 PHE A CA 1
ATOM 1837 C C . PHE A 1 226 ? -11.692 2.968 22.699 1.00 89.94 226 PHE A C 1
ATOM 1839 O O . PHE A 1 226 ? -12.286 3.803 22.026 1.00 89.94 226 PHE A O 1
ATOM 1846 N N . SER A 1 227 ? -11.888 2.880 24.018 1.00 87.25 227 SER A N 1
ATOM 1847 C CA . SER A 1 227 ? -12.962 3.620 24.699 1.00 87.25 227 SER A CA 1
ATOM 1848 C C . SER A 1 227 ? -12.536 4.907 25.393 1.00 87.25 227 SER A C 1
ATOM 1850 O O . SER A 1 227 ? -13.399 5.614 25.905 1.00 87.25 227 SER A O 1
ATOM 1852 N N . GLN A 1 228 ? -11.235 5.165 25.532 1.00 83.12 228 GLN A N 1
ATOM 1853 C CA . GLN A 1 228 ? -10.729 6.225 26.410 1.00 83.12 228 GLN A CA 1
ATOM 1854 C C . GLN A 1 228 ? -10.331 7.469 25.614 1.00 83.12 228 GLN A C 1
ATOM 1856 O O . GLN A 1 228 ? -9.155 7.831 25.564 1.00 83.12 228 GLN A O 1
ATOM 1861 N N . TRP A 1 229 ? -11.339 8.076 24.993 1.00 86.06 229 TRP A N 1
ATOM 1862 C CA . TRP A 1 229 ? -11.240 9.365 24.320 1.00 86.06 229 TRP A CA 1
ATOM 1863 C C . TRP A 1 229 ? -11.677 10.476 25.279 1.00 86.06 229 TRP A C 1
ATOM 1865 O O . TRP A 1 229 ? -12.749 10.375 25.880 1.00 86.06 229 TRP A O 1
ATOM 1875 N N . PHE A 1 230 ? -10.857 11.511 25.439 1.00 85.25 230 PHE A N 1
ATOM 1876 C CA . PHE A 1 230 ? -11.075 12.618 26.375 1.00 85.25 230 PHE A CA 1
ATOM 1877 C C . PHE A 1 230 ? -11.042 13.972 25.656 1.00 85.25 230 PHE A C 1
ATOM 1879 O O . PHE A 1 230 ? -10.612 14.059 24.509 1.00 85.25 230 PHE A O 1
ATOM 1886 N N . GLN A 1 231 ? -11.523 15.023 26.324 1.00 81.62 231 GLN A N 1
ATOM 1887 C CA . GLN A 1 231 ? -11.361 16.394 25.831 1.00 81.62 231 GLN A CA 1
ATOM 1888 C C . GLN A 1 231 ? -9.881 16.782 25.799 1.00 81.62 231 GLN A C 1
ATOM 1890 O O . GLN A 1 231 ? -9.088 16.282 26.602 1.00 81.62 231 GLN A O 1
ATOM 1895 N N . ASP A 1 232 ? -9.530 17.664 24.869 1.00 77.62 232 ASP A N 1
ATOM 1896 C CA . ASP A 1 232 ? -8.179 18.200 24.750 1.00 77.62 232 ASP A CA 1
ATOM 1897 C C . ASP A 1 232 ? -7.826 19.010 26.019 1.00 77.62 232 ASP A C 1
ATOM 1899 O O . ASP A 1 232 ? -8.689 19.644 26.629 1.00 77.62 232 ASP A O 1
ATOM 1903 N N . GLY A 1 233 ? -6.568 18.934 26.466 1.00 68.62 233 GLY A N 1
ATOM 1904 C CA . GLY A 1 233 ? -6.111 19.543 27.728 1.00 68.62 233 GLY A CA 1
ATOM 1905 C C . GLY A 1 233 ? -6.151 18.619 28.952 1.00 68.62 233 GLY A C 1
ATOM 1906 O O . GLY A 1 233 ? -5.719 19.012 30.034 1.00 68.62 233 GLY A O 1
ATOM 1907 N N . ASN A 1 234 ? -6.614 17.376 28.801 1.00 67.69 234 ASN A N 1
ATOM 1908 C CA . ASN A 1 234 ? -6.465 16.355 29.836 1.00 67.69 234 ASN A CA 1
ATOM 1909 C C . ASN A 1 234 ? -5.053 15.736 29.769 1.00 67.69 234 ASN A C 1
ATOM 1911 O O . ASN A 1 234 ? -4.529 15.472 28.694 1.00 67.69 234 ASN A O 1
ATOM 1915 N N . ASN A 1 235 ? -4.415 15.448 30.907 1.00 64.06 235 ASN A N 1
ATOM 1916 C CA . ASN A 1 235 ? -3.024 14.948 30.911 1.00 64.06 235 ASN A CA 1
ATOM 1917 C C . ASN A 1 235 ? -2.894 13.433 30.647 1.00 64.06 235 ASN A C 1
ATOM 1919 O O . ASN A 1 235 ? -1.812 12.860 30.785 1.00 64.06 235 ASN A O 1
ATOM 1923 N N . TYR A 1 236 ? -3.986 12.740 30.319 1.00 66.38 236 TYR A N 1
ATOM 1924 C CA . TYR A 1 236 ? -4.000 11.288 30.152 1.00 66.38 236 TYR A CA 1
ATOM 1925 C C . TYR A 1 236 ? -5.016 10.844 29.096 1.00 66.38 236 TYR A C 1
ATOM 1927 O O . TYR A 1 236 ? -6.156 11.292 29.092 1.00 66.38 236 TYR A O 1
ATOM 1935 N N . GLY A 1 237 ? -4.646 9.849 28.279 1.00 69.50 237 GLY A N 1
ATOM 1936 C CA . GLY A 1 237 ? -5.574 9.233 27.322 1.00 69.50 237 GLY A CA 1
ATOM 1937 C C . GLY A 1 237 ? -5.300 9.586 25.865 1.00 69.50 237 GLY A C 1
ATOM 1938 O O . GLY A 1 237 ? -4.217 10.055 25.544 1.00 69.50 237 GLY A O 1
ATOM 1939 N N . ALA A 1 238 ? -6.260 9.268 24.997 1.00 81.75 238 ALA A N 1
ATOM 1940 C CA . ALA A 1 238 ? -6.317 9.783 23.631 1.00 81.75 238 ALA A CA 1
ATOM 1941 C C . ALA A 1 238 ? -7.312 10.948 23.608 1.00 81.75 238 ALA A C 1
ATOM 1943 O O . ALA A 1 238 ? -8.331 10.874 24.302 1.00 81.75 238 ALA A O 1
ATOM 1944 N N . HIS A 1 239 ? -7.046 11.995 22.841 1.00 88.56 239 HIS A N 1
ATOM 1945 C CA . HIS A 1 239 ? -7.897 13.181 22.803 1.00 88.56 239 HIS A CA 1
ATOM 1946 C C . HIS A 1 239 ? -8.791 13.239 21.566 1.00 88.56 239 HIS A C 1
ATOM 1948 O O . HIS A 1 239 ? -8.694 12.408 20.658 1.00 88.56 239 HIS A O 1
ATOM 1954 N N . LYS A 1 240 ? -9.700 14.217 21.537 1.00 89.19 240 LYS A N 1
ATOM 1955 C CA . LYS A 1 240 ? -10.570 14.439 20.382 1.00 89.19 240 LYS A CA 1
ATOM 1956 C C . LYS A 1 240 ? -9.732 14.764 19.143 1.00 89.19 240 LYS A C 1
ATOM 1958 O O . LYS A 1 240 ? -9.999 14.196 18.084 1.00 89.19 240 LYS A O 1
ATOM 1963 N N . ASP A 1 241 ? -8.689 15.577 19.288 1.00 89.06 241 ASP A N 1
ATOM 1964 C CA . ASP A 1 241 ? -7.790 15.920 18.182 1.00 89.06 241 ASP A CA 1
ATOM 1965 C C . ASP A 1 241 ? -7.007 14.718 17.644 1.00 89.06 241 ASP A C 1
ATOM 1967 O O . ASP A 1 241 ? -6.838 14.588 16.430 1.00 89.06 241 ASP A O 1
ATOM 1971 N N . ASP A 1 242 ? -6.612 13.785 18.513 1.00 89.81 242 ASP A N 1
ATOM 1972 C CA . ASP A 1 242 ? -5.967 12.535 18.100 1.00 89.81 242 ASP A CA 1
ATOM 1973 C C . ASP A 1 242 ? -6.896 11.696 17.213 1.00 89.81 242 ASP A C 1
ATOM 1975 O O . ASP A 1 242 ? -6.479 11.162 16.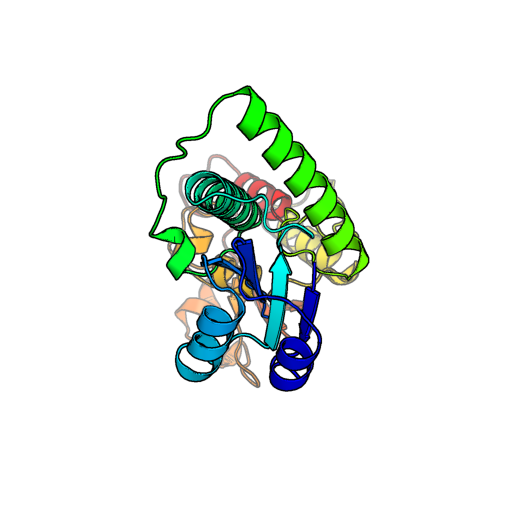181 1.00 89.81 242 ASP A O 1
ATOM 1979 N N . PHE A 1 243 ? -8.182 11.618 17.577 1.00 91.88 243 PHE A N 1
ATOM 1980 C CA . PHE A 1 243 ? -9.180 10.938 16.756 1.00 91.88 243 PHE A CA 1
ATOM 1981 C C . PHE A 1 243 ? -9.383 11.649 15.420 1.00 91.88 243 PHE A C 1
ATOM 1983 O O . PHE A 1 243 ? -9.449 10.992 14.385 1.00 91.88 243 PHE A O 1
ATOM 1990 N N . ILE A 1 244 ? -9.476 12.981 15.418 1.00 91.31 244 ILE A N 1
ATOM 1991 C CA . ILE A 1 244 ? -9.626 13.767 14.187 1.00 91.31 244 ILE A CA 1
ATOM 1992 C C . ILE A 1 244 ? -8.414 13.551 13.276 1.00 91.31 244 ILE A C 1
ATOM 1994 O O . ILE A 1 244 ? -8.578 13.349 12.071 1.00 91.31 244 ILE A O 1
ATOM 1998 N N . LYS A 1 245 ? -7.202 13.548 13.841 1.00 89.56 245 LYS A N 1
ATOM 1999 C CA . LYS A 1 245 ? -5.962 13.240 13.125 1.00 89.56 245 LYS A CA 1
ATOM 2000 C C . LYS A 1 245 ? -6.020 11.839 12.520 1.00 89.56 245 LYS A C 1
ATOM 2002 O O . LYS A 1 245 ? -5.803 11.707 11.320 1.00 89.56 245 LYS A O 1
ATOM 2007 N N . TRP A 1 246 ? -6.385 10.823 13.303 1.00 91.00 246 TRP A N 1
ATOM 2008 C CA . TRP A 1 246 ? -6.576 9.454 12.817 1.00 91.00 246 TRP A CA 1
ATOM 2009 C C . TRP A 1 246 ? -7.620 9.376 11.693 1.00 91.00 246 TRP A C 1
ATOM 2011 O O . TRP A 1 246 ? -7.335 8.842 10.626 1.00 91.00 246 TRP A O 1
ATOM 2021 N N . TYR A 1 247 ? -8.798 9.975 11.878 1.00 90.62 247 TYR A N 1
ATOM 2022 C CA . TYR A 1 247 ? -9.898 9.962 10.910 1.00 90.62 247 TYR A CA 1
ATOM 2023 C C . TYR A 1 247 ? -9.523 10.638 9.581 1.00 90.62 247 TYR A C 1
ATOM 2025 O O . TYR A 1 247 ? -9.982 10.238 8.510 1.00 90.62 247 TYR A O 1
ATOM 2033 N N . LYS A 1 248 ? -8.648 11.651 9.609 1.00 85.88 248 LYS A N 1
ATOM 2034 C CA . LYS A 1 248 ? -8.103 12.278 8.394 1.00 85.88 248 LYS A CA 1
ATOM 2035 C C . LYS A 1 248 ? -7.224 11.326 7.574 1.00 85.88 248 LYS A C 1
ATOM 2037 O O . LYS A 1 248 ? -7.168 11.512 6.365 1.00 85.88 248 LYS A O 1
ATOM 2042 N N . THR A 1 249 ? -6.615 10.312 8.197 1.00 81.88 249 THR A N 1
ATOM 2043 C CA . THR A 1 249 ? -5.797 9.288 7.509 1.00 81.88 249 THR A CA 1
ATOM 2044 C C . THR A 1 249 ? -6.602 8.175 6.838 1.00 81.88 249 THR A C 1
ATOM 2046 O O . THR A 1 249 ? -6.030 7.396 6.078 1.00 81.88 249 THR A O 1
ATOM 2049 N N . LEU A 1 250 ? -7.903 8.086 7.138 1.00 81.06 250 LEU A N 1
ATOM 2050 C CA . LEU A 1 250 ? -8.829 7.124 6.536 1.00 81.06 250 LEU A CA 1
ATOM 2051 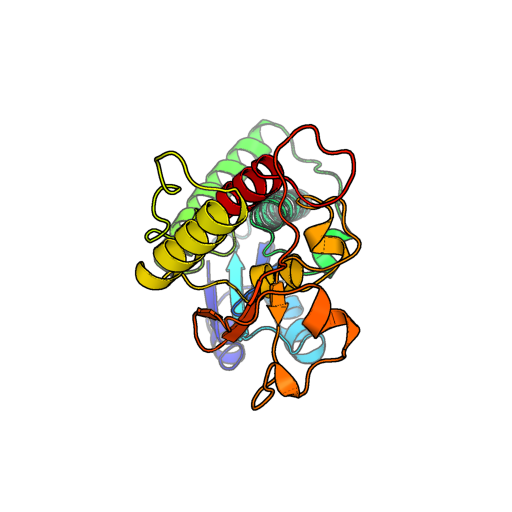C C . LEU A 1 250 ? -9.219 7.511 5.108 1.00 81.06 250 LEU A C 1
ATOM 2053 O O . LEU A 1 250 ? -9.374 8.730 4.853 1.00 81.06 250 LEU A O 1
#

Sequence (250 aa):
MYYSPRQYIDHLMERANCRKYGVYLLLSDEQVYVGQARDLEKRTRQHLTDKCWWNRIILITTKDDGFTASDIDYLESKLIDKAKAAGTAYVDNVKNGNPEKVGTIRAVELDCFLEEAFFLLRIIGVNVFEPVKGHPNKPPLPEGNLTVSEFVKAAMKNLLDAGYTFSERQLKIYGSVEGSKEYTHRSLPILWLLNKGQSRKSCPKKIRKRYWKEVYSAGGRRFLMFSQWFQDGNNYGAHKDDFIKWYKTL

Radius of gyration: 22.4 Å; chains: 1; bounding box: 46×40×59 Å

pLDDT: mean 86.32, std 9.55, range [43.62, 95.81]

Foldseek 3Di:
DDKDWLVCLVVVLVPDPQCAWAKKWFDDPQATEIDTDRGRNVVSVVCNPVPDRGTMMDTDADPVRPDDPLLRLLLSQVQLVLLVQLVRYDPVSVPDRDDRDDDPVVSVVSVVVVVVVVVVCVVVVNCSSPRPPPPPQQDDQDDDDDFLQRSLVVNLVSSVVSQPADDPVNCVLLCAQNSLVQLKVDSGRQKPWADVVGALVPDDPVCVVFWDNDWDDHPNTIITGGRFEHDPPDPDIGYSVSSVVVSVSD

Secondary structure (DSSP, 8-state):
-EEEEGGGHHHHHHHS---SSEEEEEE-SS-EEEEEES-HHHHHHHHHHH--S--EEEEE--TT----HHHHHHHHHHHHHHHHHHT-B-HHHHS--------HHHHHHHHHHHHHHHHHHHHTT--TTS-----TT-PPPPPSS--HHHHHHHHHHHHHHTT----HHHHHHHTSHHHHTTS-SSSS-SEEEPPTT--GGGS-HHHHTTB-S--EEETTEEEEEB--EE-TT-SSSEEHHHHHHHHHT-